Protein AF-0000000070665414 (afdb_homodimer)

pLDDT: mean 78.2, std 19.09, range [35.88, 97.5]

InterPro domains:
  IPR016024 Armadillo-type fold [SSF48371] (18-116)

Secondary structure (DSSP, 8-state):
--HHHHHHHHHHHHHHHHHHHHHHHHHHHHHHHHHHTT-S-HHHHHHHHHHHHHHHHHHH-GGGT--HHHHHHHHHHHHGGGGSSSHHHHHHHHHHHHHHHHHTHHHHHTTTTTS-HHHHHHHHHHHHHHHHHT-/--HHHHHHHHHHHHHHHHHHHHHHHHHHHHHHHHHHTT-S-HHHHHHHHHHHHHHHHHHH-GGGT--HHHHHHHHHHHHGGGGSSSHHHHHHHHHHHHHHHHHTHHHHHTTGGGS-HHHHHHHHHHHHHHHHHT-

Sequence (270 aa):
MSKPETRCNKRLVLQDESEHMKREIVASLLTEILLGLKESNKKTRNRAYEIIVEIGHACVDEDKGGNKENLYNFFNMVAGGLAGESPHMISAAVKGMARLTYEFNDLLSNAFDVLPSTFLLLQRKNREINKVRIFMSKPETRCNKRLVLQDESEHMKREIVASLLTEILLGLKESNKKTRNRAYEIIVEIGHACVDEDKGGNKENLYNFFNMVAGGLAGESPHMISAAVKGMARLTYEFNDLLSNAFDVLPSTFLLLQRKNREINKVRIF

Solvent-accessible surface area (backbone atoms only — not comparable to full-atom values): 14397 Å² total; per-residue (Å²): 135,75,64,66,61,54,53,52,50,50,48,50,49,50,52,47,42,52,49,52,47,52,50,51,47,42,49,53,45,48,49,55,42,33,52,26,56,68,42,86,49,63,69,56,18,51,49,30,52,49,49,58,49,50,47,46,51,52,24,45,30,58,94,73,63,21,34,68,67,46,32,50,51,50,52,49,58,44,50,52,29,56,72,47,94,43,72,68,43,28,55,18,22,50,52,53,49,51,52,47,45,64,73,40,39,78,66,39,67,77,42,60,86,71,59,57,71,65,54,53,49,52,48,50,46,49,53,49,49,55,55,54,65,69,98,137,75,63,66,60,53,52,54,50,50,47,52,48,50,52,49,42,51,50,51,48,51,49,51,48,43,50,53,47,49,50,55,43,33,51,27,57,66,42,86,49,62,69,56,18,51,49,30,52,48,51,56,48,51,46,47,50,52,24,46,30,59,94,73,62,23,34,69,68,46,33,50,51,51,51,48,61,46,51,52,30,56,74,46,93,44,72,68,44,28,55,19,22,50,52,52,48,50,52,47,45,66,74,40,38,78,65,38,67,77,42,58,87,69,59,56,70,65,54,54,50,52,49,48,47,49,53,48,50,54,54,53,66,70,100

Nearest PDB structures (foldseek):
  3woz-assembly4_D  TM=4.598E-01  e=1.775E-01  Mus musculus
  4fdd-assembly1_A  TM=3.981E-01  e=3.145E-01  Homo sapiens
  7vpw-assembly1_A  TM=3.140E-01  e=2.075E-01  Homo sapiens
  5h2w-assembly2_C  TM=3.983E-01  e=4.768E-01  Saccharomyces cerevisiae S288C
  2qmr-assembly4_D  TM=3.665E-01  e=4.768E-01  Homo sapiens

Structure (mmCIF, N/CA/C/O backbone):
data_AF-0000000070665414-model_v1
#
loop_
_entity.id
_entity.type
_entity.pdbx_description
1 polymer 'Armadillo-type fold protein'
#
loop_
_atom_site.group_PDB
_atom_site.id
_atom_site.type_symbol
_atom_site.label_atom_id
_atom_site.label_alt_id
_atom_site.label_comp_id
_atom_site.label_asym_id
_atom_site.label_entity_id
_atom_site.label_seq_id
_atom_site.pdbx_PDB_ins_code
_atom_site.Cartn_x
_atom_site.Cartn_y
_atom_site.Cartn_z
_atom_site.occupancy
_atom_site.B_iso_or_equiv
_atom_site.auth_seq_id
_atom_site.auth_comp_id
_atom_site.auth_asym_id
_atom_site.auth_atom_id
_atom_site.pdbx_PDB_model_num
ATOM 1 N N . MET A 1 1 ? 40.156 16.859 9.141 1 36.69 1 MET A N 1
ATOM 2 C CA . MET A 1 1 ? 39.938 15.906 8.062 1 36.69 1 MET A CA 1
ATOM 3 C C . MET A 1 1 ? 38.625 15.164 8.234 1 36.69 1 MET A C 1
ATOM 5 O O . MET A 1 1 ? 38.281 14.305 7.418 1 36.69 1 MET A O 1
ATOM 9 N N . SER A 1 2 ? 38.062 14.977 9.523 1 48 2 SER A N 1
ATOM 10 C CA . SER A 1 2 ? 37.125 14.023 10.094 1 48 2 SER A CA 1
ATOM 11 C C . SER A 1 2 ? 35.688 14.312 9.648 1 48 2 SER A C 1
ATOM 13 O O . SER A 1 2 ? 34.75 13.594 10.023 1 48 2 SER A O 1
ATOM 15 N N . LYS A 1 3 ? 35.469 15.406 8.969 1 57.09 3 LYS A N 1
ATOM 16 C CA . LYS A 1 3 ? 34.156 16.047 8.781 1 57.09 3 LYS A CA 1
ATOM 17 C C . LYS A 1 3 ? 33.375 15.344 7.68 1 57.09 3 LYS A C 1
ATOM 19 O O . LYS A 1 3 ? 32.125 15.281 7.742 1 57.09 3 LYS A O 1
ATOM 24 N N . PRO A 1 4 ? 34 14.945 6.605 1 57.06 4 PRO A N 1
ATOM 25 C CA . PRO A 1 4 ? 33.25 14.367 5.488 1 57.06 4 PRO A CA 1
ATOM 26 C C . PRO A 1 4 ? 32.625 13.016 5.828 1 57.06 4 PRO A C 1
ATOM 28 O O . PRO A 1 4 ? 31.562 12.672 5.305 1 57.06 4 PRO A O 1
ATOM 31 N N . GLU A 1 5 ? 33.312 12.328 6.754 1 58.72 5 GLU A N 1
ATOM 32 C CA . GLU A 1 5 ? 32.844 10.992 7.105 1 58.72 5 GLU A CA 1
ATOM 33 C C . GLU A 1 5 ? 31.562 11.047 7.895 1 58.72 5 GLU A C 1
ATOM 35 O O . GLU A 1 5 ? 30.656 10.242 7.676 1 58.72 5 GLU A O 1
ATOM 40 N N . THR A 1 6 ? 31.359 12.078 8.672 1 66.25 6 THR A N 1
ATOM 41 C CA . THR A 1 6 ? 30.172 12.195 9.523 1 66.25 6 THR A CA 1
ATOM 42 C C . THR A 1 6 ? 28.938 12.5 8.688 1 66.25 6 THR A C 1
ATOM 44 O O . THR A 1 6 ? 27.859 11.977 8.961 1 66.25 6 THR A O 1
ATOM 47 N N . ARG A 1 7 ? 29.188 13.18 7.629 1 59.44 7 ARG A N 1
ATOM 48 C CA . ARG A 1 7 ? 28.062 13.547 6.77 1 59.44 7 ARG A CA 1
ATOM 49 C C . ARG A 1 7 ? 27.578 12.352 5.965 1 59.44 7 ARG A C 1
ATOM 51 O O . ARG A 1 7 ? 26.375 12.156 5.797 1 59.44 7 ARG A O 1
ATOM 58 N N . CYS A 1 8 ? 28.547 11.57 5.512 1 54.12 8 CYS A N 1
ATOM 59 C CA . CYS A 1 8 ? 28.203 10.375 4.758 1 54.12 8 CYS A CA 1
ATOM 60 C C . CYS A 1 8 ? 27.469 9.367 5.633 1 54.12 8 CYS A C 1
ATOM 62 O O . CYS A 1 8 ? 26.484 8.75 5.191 1 54.12 8 CYS A O 1
ATOM 64 N N . ASN A 1 9 ? 27.844 9.266 6.906 1 61.28 9 ASN A N 1
ATOM 65 C CA . ASN A 1 9 ? 27.188 8.344 7.828 1 61.28 9 ASN A CA 1
ATOM 66 C C . ASN A 1 9 ? 25.781 8.805 8.18 1 61.28 9 ASN A C 1
ATOM 68 O O . ASN A 1 9 ? 24.859 7.996 8.258 1 61.28 9 ASN A O 1
ATOM 72 N N . LYS A 1 10 ? 25.719 10.156 8.312 1 60.25 10 LYS A N 1
ATOM 73 C CA . LYS A 1 10 ? 24.406 10.695 8.633 1 60.25 10 LYS A CA 1
ATOM 74 C C . LYS A 1 10 ? 23.438 10.508 7.457 1 60.25 10 LYS A C 1
ATOM 76 O O . LYS A 1 10 ? 22.281 10.148 7.656 1 60.25 10 LYS A O 1
ATOM 81 N N . ARG A 1 11 ? 24 10.555 6.324 1 61.38 11 ARG A N 1
ATOM 82 C CA . ARG A 1 11 ? 23.172 10.352 5.137 1 61.38 11 ARG A CA 1
ATOM 83 C C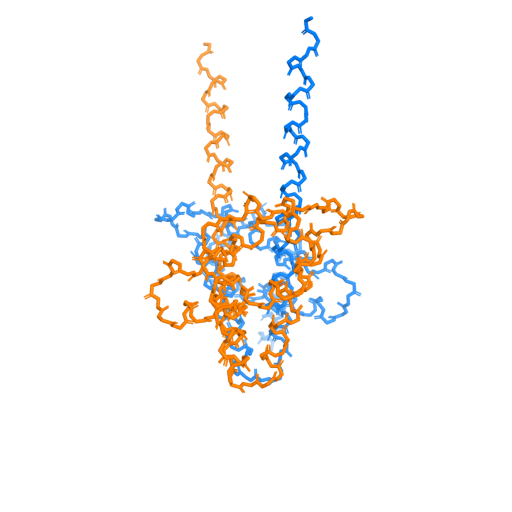 . ARG A 1 11 ? 22.75 8.891 5.008 1 61.38 11 ARG A C 1
ATOM 85 O O . ARG A 1 11 ? 21.609 8.602 4.668 1 61.38 11 ARG A O 1
ATOM 92 N N . LEU A 1 12 ? 23.656 8.055 5.312 1 61.94 12 LEU A N 1
ATOM 93 C CA . LEU A 1 12 ? 23.359 6.629 5.258 1 61.94 12 LEU A CA 1
ATOM 94 C C . LEU A 1 12 ? 22.312 6.25 6.289 1 61.94 12 LEU A C 1
ATOM 96 O O . LEU A 1 12 ? 21.406 5.469 5.992 1 61.94 12 LEU A O 1
ATOM 100 N N . VAL A 1 13 ? 22.438 6.91 7.418 1 61.09 13 VAL A N 1
ATOM 101 C CA . VAL A 1 13 ? 21.5 6.633 8.492 1 61.09 13 VAL A CA 1
ATOM 102 C C . VAL A 1 13 ? 20.125 7.207 8.133 1 61.09 13 VAL A C 1
ATOM 104 O O . VAL A 1 13 ? 19.094 6.543 8.32 1 61.09 13 VAL A O 1
ATOM 107 N N . LEU A 1 14 ? 20.234 8.375 7.551 1 64.75 14 LEU A N 1
ATOM 108 C CA . LEU A 1 14 ? 19 9.023 7.133 1 64.75 14 LEU A CA 1
ATOM 109 C C . LEU A 1 14 ? 18.312 8.234 6.02 1 64.75 14 LEU A C 1
ATOM 111 O O . LEU A 1 14 ? 17.094 8.086 6.012 1 64.75 14 LEU A O 1
ATOM 115 N N . GLN A 1 15 ? 19.109 7.723 5.133 1 69.5 15 GLN A N 1
ATOM 116 C CA . GLN A 1 15 ? 18.594 6.906 4.043 1 69.5 15 GLN A CA 1
ATOM 117 C C . GLN A 1 15 ? 18 5.598 4.566 1 69.5 15 GLN A C 1
ATOM 119 O O . GLN A 1 15 ? 16.953 5.152 4.094 1 69.5 15 GLN A O 1
ATOM 124 N N . ASP A 1 16 ? 18.625 5.168 5.582 1 72.19 16 ASP A N 1
ATOM 125 C CA . ASP A 1 16 ? 18.156 3.926 6.184 1 72.19 16 ASP A CA 1
ATOM 126 C C . ASP A 1 16 ? 16.828 4.129 6.887 1 72.19 16 ASP A C 1
ATOM 128 O O . ASP A 1 16 ? 15.914 3.301 6.758 1 72.19 16 ASP A O 1
ATOM 132 N N . GLU A 1 17 ? 16.719 5.266 7.547 1 74.88 17 GLU A N 1
ATOM 133 C CA . GLU A 1 17 ? 15.484 5.578 8.266 1 74.88 17 GLU A CA 1
ATOM 134 C C . GLU A 1 17 ? 14.328 5.816 7.293 1 74.88 17 GLU A C 1
ATOM 136 O O . GLU A 1 17 ? 13.195 5.391 7.547 1 74.88 17 GLU A O 1
ATOM 141 N N . SER A 1 18 ? 14.711 6.441 6.211 1 77.56 18 SER A N 1
ATOM 142 C CA . SER A 1 18 ? 13.695 6.707 5.199 1 77.56 18 SER A CA 1
ATOM 143 C C . SER A 1 18 ? 13.195 5.414 4.562 1 77.56 18 SER A C 1
ATOM 145 O O . SER A 1 18 ? 11.992 5.254 4.324 1 77.56 18 SER A O 1
ATOM 147 N N . GLU A 1 19 ? 14.102 4.547 4.477 1 81 19 GLU A N 1
ATOM 148 C CA . GLU A 1 19 ? 13.734 3.258 3.898 1 81 19 GLU A CA 1
ATOM 149 C C . GLU A 1 19 ? 12.867 2.449 4.859 1 81 19 GLU A C 1
ATOM 151 O O . GLU A 1 19 ? 11.922 1.775 4.438 1 81 19 GLU A O 1
ATOM 156 N N . HIS A 1 20 ? 13.203 2.584 6.098 1 84.62 20 HIS A N 1
ATOM 157 C CA . HIS A 1 20 ? 12.414 1.893 7.113 1 84.62 20 HIS A CA 1
ATOM 158 C C . HIS A 1 20 ? 10.977 2.398 7.129 1 84.62 20 HIS A C 1
ATOM 160 O O . HIS A 1 20 ? 10.031 1.604 7.184 1 84.62 20 HIS A O 1
ATOM 166 N N . MET A 1 21 ? 10.82 3.623 6.996 1 85.81 21 MET A N 1
ATOM 167 C CA . MET A 1 21 ? 9.484 4.215 7.047 1 85.81 21 MET A CA 1
ATOM 168 C C . MET A 1 21 ? 8.68 3.828 5.812 1 85.81 21 MET A C 1
ATOM 170 O O . MET A 1 21 ? 7.484 3.535 5.914 1 85.81 21 MET A O 1
ATOM 174 N N . LYS A 1 22 ? 9.367 3.818 4.734 1 86.38 22 LYS A N 1
ATOM 175 C CA . LYS A 1 22 ? 8.695 3.381 3.514 1 86.38 22 LYS A CA 1
ATOM 176 C C . LYS A 1 22 ? 8.18 1.952 3.652 1 86.38 22 LYS A C 1
ATOM 178 O O . LYS A 1 22 ? 7.078 1.639 3.203 1 86.38 22 LYS A O 1
ATOM 183 N N . ARG A 1 23 ? 8.938 1.172 4.305 1 87.94 23 ARG A N 1
ATOM 184 C CA . ARG A 1 23 ? 8.523 -0.209 4.535 1 87.94 23 ARG A CA 1
ATOM 185 C C . ARG A 1 23 ? 7.301 -0.271 5.445 1 87.94 23 ARG A C 1
ATOM 187 O O . ARG A 1 23 ? 6.41 -1.099 5.242 1 87.94 23 ARG A O 1
ATOM 194 N N . GLU A 1 24 ? 7.289 0.599 6.395 1 89.88 24 GLU A N 1
ATOM 195 C CA . GLU A 1 24 ? 6.156 0.642 7.316 1 89.88 24 GLU A CA 1
ATOM 196 C C . GLU A 1 24 ? 4.883 1.081 6.602 1 89.88 24 GLU A C 1
ATOM 198 O O . GLU A 1 24 ? 3.801 0.55 6.867 1 89.88 24 GLU A O 1
ATOM 203 N N . ILE A 1 25 ? 5.062 2.023 5.75 1 93.62 25 ILE A N 1
ATOM 204 C CA . ILE A 1 25 ? 3.92 2.508 4.984 1 93.62 25 ILE A CA 1
ATOM 205 C C . ILE A 1 25 ? 3.363 1.382 4.117 1 93.62 25 ILE A C 1
ATOM 207 O O . ILE A 1 25 ? 2.156 1.123 4.125 1 93.62 25 ILE A O 1
ATOM 211 N N . VAL A 1 26 ? 4.223 0.685 3.453 1 93.81 26 VAL A N 1
ATOM 212 C CA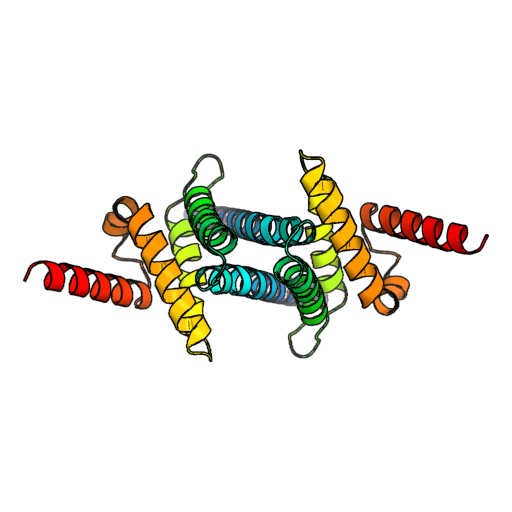 . VAL A 1 26 ? 3.811 -0.412 2.584 1 93.81 26 VAL A CA 1
ATOM 213 C C . VAL A 1 26 ? 3.125 -1.497 3.408 1 93.81 26 VAL A C 1
ATOM 215 O O . VAL A 1 26 ? 2.096 -2.039 2.998 1 93.81 26 VAL A O 1
ATOM 218 N N . ALA A 1 27 ? 3.742 -1.766 4.496 1 92.38 27 ALA A N 1
ATOM 219 C CA . ALA A 1 27 ? 3.18 -2.801 5.359 1 92.38 27 ALA A CA 1
ATOM 220 C C . ALA A 1 27 ? 1.757 -2.445 5.785 1 92.38 27 ALA A C 1
ATOM 222 O O . ALA A 1 27 ? 0.865 -3.297 5.766 1 92.38 27 ALA A O 1
ATOM 223 N N . SER A 1 28 ? 1.532 -1.227 6.176 1 92.69 28 SER A N 1
ATOM 224 C CA . SER A 1 28 ? 0.214 -0.777 6.609 1 92.69 28 SER A CA 1
ATOM 225 C C . SER A 1 28 ? -0.796 -0.843 5.473 1 92.69 28 SER A C 1
ATOM 227 O O . SER A 1 28 ? -1.913 -1.334 5.652 1 92.69 28 SER A O 1
ATOM 229 N N . LEU A 1 29 ? -0.392 -0.346 4.293 1 96.19 29 LEU A N 1
ATOM 230 C CA . LEU A 1 29 ? -1.275 -0.357 3.131 1 96.19 29 LEU A CA 1
ATOM 231 C C . LEU A 1 29 ? -1.611 -1.786 2.717 1 96.19 29 LEU A C 1
ATOM 233 O O . LEU A 1 29 ? -2.771 -2.102 2.443 1 96.19 29 LEU A O 1
ATOM 237 N N . LEU A 1 30 ? -0.62 -2.652 2.73 1 96.56 30 LEU A N 1
ATOM 238 C CA . LEU A 1 30 ? -0.817 -4.039 2.326 1 96.56 30 LEU A CA 1
ATOM 239 C C . LEU A 1 30 ? -1.696 -4.781 3.33 1 96.56 30 LEU A C 1
ATOM 241 O O . LEU A 1 30 ? -2.545 -5.586 2.941 1 96.56 30 LEU A O 1
ATOM 245 N N . THR A 1 31 ? -1.517 -4.504 4.57 1 94.31 31 THR A N 1
ATOM 246 C CA . THR A 1 31 ? -2.326 -5.125 5.613 1 94.31 31 THR A CA 1
ATOM 247 C C . THR A 1 31 ? -3.807 -4.82 5.402 1 94.31 31 THR A C 1
ATOM 249 O O . THR A 1 31 ? -4.648 -5.715 5.504 1 94.31 31 THR A O 1
ATOM 252 N N . GLU A 1 32 ? -4.098 -3.602 5.062 1 94.62 32 GLU A N 1
ATOM 253 C CA . GLU A 1 32 ? -5.484 -3.211 4.82 1 94.62 32 GLU A CA 1
ATOM 254 C C . GLU A 1 32 ? -6.066 -3.953 3.619 1 94.62 32 GLU A C 1
ATOM 256 O O . GLU A 1 32 ? -7.207 -4.414 3.662 1 94.62 32 GLU A O 1
ATOM 261 N N . ILE A 1 33 ? -5.273 -4.055 2.553 1 96.25 33 ILE A N 1
ATOM 262 C CA . ILE A 1 33 ? -5.75 -4.738 1.355 1 96.25 33 ILE A CA 1
ATOM 263 C C . ILE A 1 33 ? -5.965 -6.219 1.658 1 96.25 33 ILE A C 1
ATOM 265 O O . ILE A 1 33 ? -6.977 -6.801 1.257 1 96.25 33 ILE A O 1
ATOM 269 N N . LEU A 1 34 ? -5.023 -6.812 2.408 1 96 34 LEU A N 1
ATOM 270 C CA . LEU A 1 34 ? -5.152 -8.219 2.754 1 96 34 LEU A CA 1
ATOM 271 C C . LEU A 1 34 ? -6.391 -8.461 3.613 1 96 34 LEU A C 1
ATOM 273 O O . LEU A 1 34 ? -7.121 -9.43 3.402 1 96 34 LEU A O 1
ATOM 277 N N . LEU A 1 35 ? -6.625 -7.562 4.508 1 93.75 35 LEU A N 1
ATOM 278 C CA . LEU A 1 35 ? -7.805 -7.711 5.352 1 93.75 35 LEU A CA 1
ATOM 279 C C . LEU A 1 35 ? -9.086 -7.59 4.527 1 93.75 35 LEU A C 1
ATOM 281 O O . LEU A 1 35 ? -10.109 -8.188 4.871 1 93.75 35 LEU A O 1
ATOM 285 N N . GLY A 1 36 ? -8.953 -6.871 3.447 1 94.56 36 GLY A N 1
ATOM 286 C CA . GLY A 1 36 ? -10.07 -6.773 2.523 1 94.56 36 GLY A CA 1
ATOM 287 C C . GLY A 1 36 ? -10.453 -8.109 1.904 1 94.56 36 GLY A C 1
ATOM 288 O O . GLY A 1 36 ? -11.586 -8.289 1.465 1 94.56 36 GLY A O 1
ATOM 289 N N . LEU A 1 37 ? -9.555 -9.016 1.87 1 96.19 37 LEU A N 1
ATOM 290 C CA . LEU A 1 37 ? -9.812 -10.328 1.299 1 96.19 37 LEU A CA 1
ATOM 291 C C . LEU A 1 37 ? -10.773 -11.125 2.176 1 96.19 37 LEU A C 1
ATOM 293 O O . LEU A 1 37 ? -11.359 -12.109 1.726 1 96.19 37 LEU A O 1
ATOM 297 N N . LYS A 1 38 ? -10.953 -10.648 3.391 1 94.06 38 LYS A N 1
ATOM 298 C CA . LYS A 1 38 ? -11.82 -11.336 4.34 1 94.06 38 LYS A CA 1
ATOM 299 C C . LYS A 1 38 ? -13.125 -10.57 4.551 1 94.06 38 LYS A C 1
ATOM 301 O O . LYS A 1 38 ? -13.93 -10.922 5.418 1 94.06 38 LYS A O 1
ATOM 306 N N . GLU A 1 39 ? -13.25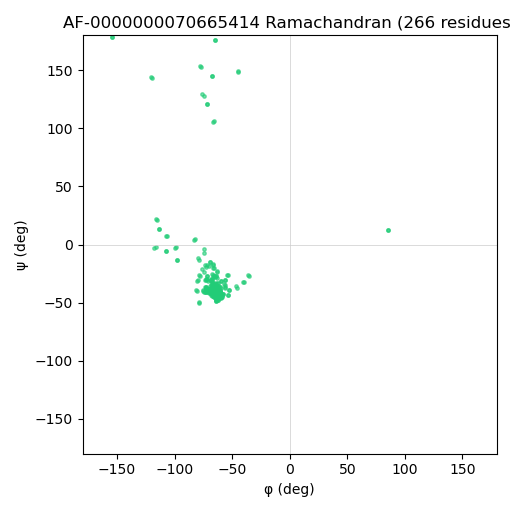8 -9.562 3.75 1 91.5 39 GLU A N 1
ATOM 307 C CA . GLU A 1 39 ? -14.453 -8.734 3.906 1 91.5 39 GLU A CA 1
ATOM 308 C C . GLU A 1 39 ? -15.711 -9.5 3.525 1 91.5 39 GLU A C 1
ATOM 310 O O . GLU A 1 39 ? -15.695 -10.32 2.602 1 91.5 39 GLU A O 1
ATOM 315 N N . SER A 1 40 ? -16.812 -9.203 4.27 1 90.88 40 SER A N 1
ATOM 316 C CA . SER A 1 40 ? -18.094 -9.828 3.975 1 90.88 40 SER A CA 1
ATOM 317 C C . SER A 1 40 ? -18.703 -9.273 2.689 1 90.88 40 SER A C 1
ATOM 319 O O . SER A 1 40 ? -19.422 -9.984 1.979 1 90.88 40 SER A O 1
ATOM 321 N N . ASN A 1 41 ? -18.375 -8.008 2.398 1 88.5 41 ASN A N 1
ATOM 322 C CA . ASN A 1 41 ? -18.859 -7.379 1.174 1 88.5 41 ASN A CA 1
ATOM 323 C C . ASN A 1 41 ? -18.156 -7.941 -0.059 1 88.5 41 ASN A C 1
ATOM 325 O O . ASN A 1 41 ? -16.938 -7.836 -0.187 1 88.5 41 ASN A O 1
ATOM 329 N N . LYS A 1 42 ? -18.953 -8.5 -0.975 1 93.06 42 LYS A N 1
ATOM 330 C CA . LYS A 1 42 ? -18.422 -9.18 -2.154 1 93.06 42 LYS A CA 1
ATOM 331 C C . LYS A 1 42 ? -17.641 -8.211 -3.043 1 93.06 42 LYS A C 1
ATOM 333 O O . LYS A 1 42 ? -16.578 -8.555 -3.566 1 93.06 42 LYS A O 1
ATOM 338 N N . LYS A 1 43 ? -18.172 -7.039 -3.184 1 90.38 43 LYS A N 1
ATOM 339 C CA . LYS A 1 43 ? -17.531 -6.051 -4.035 1 90.38 43 LYS A CA 1
ATOM 340 C C . LYS A 1 43 ? -16.141 -5.688 -3.5 1 90.38 43 LYS A C 1
ATOM 342 O O . LYS A 1 43 ? -15.164 -5.672 -4.25 1 90.38 43 LYS A O 1
ATOM 347 N N . THR A 1 44 ? -16.125 -5.461 -2.191 1 89.69 44 THR A N 1
ATOM 348 C CA . THR A 1 44 ? -14.875 -5.109 -1.537 1 89.69 44 THR A CA 1
ATOM 349 C C . THR A 1 44 ? -13.883 -6.27 -1.591 1 89.69 44 THR A C 1
ATOM 351 O O . THR A 1 44 ? -12.703 -6.074 -1.873 1 89.69 44 THR A O 1
ATOM 354 N N . ARG A 1 45 ? -14.375 -7.438 -1.368 1 94.69 45 ARG A N 1
ATOM 355 C CA . ARG A 1 45 ? -13.539 -8.633 -1.382 1 94.69 45 ARG A CA 1
ATOM 356 C C . ARG A 1 45 ? -12.977 -8.891 -2.777 1 94.69 45 ARG A C 1
ATOM 358 O O . ARG A 1 45 ? -11.781 -9.172 -2.932 1 94.69 45 ARG A O 1
ATOM 365 N N . ASN A 1 46 ? -13.75 -8.781 -3.807 1 95.81 46 ASN A N 1
ATOM 366 C CA . ASN A 1 46 ? -13.312 -8.992 -5.184 1 95.81 46 ASN A CA 1
ATOM 367 C C . ASN A 1 46 ? -12.289 -7.949 -5.621 1 95.81 46 ASN A C 1
ATOM 369 O O . ASN A 1 46 ? -11.328 -8.273 -6.312 1 95.81 46 ASN A O 1
ATOM 373 N N . ARG A 1 47 ? -12.57 -6.738 -5.148 1 93.56 47 ARG A N 1
ATOM 374 C CA . ARG A 1 47 ? -11.625 -5.676 -5.488 1 93.56 47 ARG A CA 1
ATOM 375 C C . ARG A 1 47 ? -10.266 -5.926 -4.852 1 93.56 47 ARG A C 1
ATOM 377 O O . ARG A 1 47 ? -9.227 -5.691 -5.477 1 93.56 47 ARG A O 1
ATOM 384 N N . ALA A 1 48 ? -10.258 -6.414 -3.627 1 96.31 48 ALA A N 1
ATOM 385 C CA . ALA A 1 48 ? -9 -6.738 -2.957 1 96.31 48 ALA A CA 1
ATOM 386 C C . ALA A 1 48 ? -8.227 -7.809 -3.725 1 96.31 48 ALA A C 1
ATOM 388 O O . ALA A 1 48 ? -7.02 -7.68 -3.938 1 96.31 48 ALA A O 1
ATOM 389 N N . TYR A 1 49 ? -8.914 -8.812 -4.25 1 96.94 49 TYR A N 1
ATOM 390 C CA . TYR A 1 49 ? -8.266 -9.844 -5.051 1 96.94 49 TYR A CA 1
ATOM 391 C C . TYR A 1 49 ? -7.707 -9.266 -6.344 1 96.94 49 TYR A C 1
ATOM 393 O O . TYR A 1 49 ? -6.578 -9.586 -6.734 1 96.94 49 TYR A O 1
ATOM 401 N N . GLU A 1 50 ? -8.453 -8.438 -6.898 1 97.25 50 GLU A N 1
ATOM 402 C CA . GLU A 1 50 ? -8.023 -7.832 -8.148 1 97.25 50 GLU A CA 1
ATOM 403 C C . GLU A 1 50 ? -6.758 -7 -7.957 1 97.25 50 GLU A C 1
ATOM 405 O O . GLU A 1 50 ? -5.844 -7.047 -8.789 1 97.25 50 GLU A O 1
ATOM 410 N N . ILE A 1 51 ? -6.691 -6.289 -6.914 1 96.62 51 ILE A N 1
ATOM 411 C CA . ILE A 1 51 ? -5.562 -5.398 -6.656 1 96.62 51 ILE A CA 1
ATOM 412 C C . ILE A 1 51 ? -4.285 -6.215 -6.488 1 96.62 51 ILE A C 1
ATOM 414 O O . ILE A 1 51 ? -3.254 -5.895 -7.082 1 96.62 51 ILE A O 1
ATOM 418 N N . ILE A 1 52 ? -4.316 -7.262 -5.684 1 97.25 52 ILE A N 1
ATOM 419 C CA . ILE A 1 52 ? -3.119 -8.047 -5.418 1 97.25 52 ILE A CA 1
ATOM 420 C C . ILE A 1 52 ? -2.623 -8.695 -6.711 1 97.25 52 ILE A C 1
ATOM 422 O O . ILE A 1 52 ? -1.418 -8.727 -6.973 1 97.25 52 ILE A O 1
ATOM 426 N N . VAL A 1 53 ? -3.566 -9.102 -7.531 1 97.5 53 VAL A N 1
ATOM 427 C CA . VAL A 1 53 ? -3.199 -9.703 -8.805 1 97.5 53 VAL A CA 1
ATOM 428 C C . VAL A 1 53 ? -2.605 -8.648 -9.734 1 97.5 53 VAL A C 1
ATOM 430 O O . VAL A 1 53 ? -1.604 -8.898 -10.406 1 97.5 53 VAL A O 1
ATOM 433 N N . GLU A 1 54 ? -3.215 -7.492 -9.727 1 96.75 54 GLU A N 1
ATOM 434 C CA . GLU A 1 54 ? -2.711 -6.391 -10.547 1 96.75 54 GLU A CA 1
ATOM 435 C C . GLU A 1 54 ? -1.288 -6.012 -10.148 1 96.75 54 GLU A C 1
ATOM 437 O O . GLU A 1 54 ? -0.438 -5.777 -11.008 1 96.75 54 GLU A O 1
ATOM 442 N N . ILE A 1 55 ? -1.05 -5.992 -8.93 1 96.69 55 ILE A N 1
ATOM 443 C CA . ILE A 1 55 ? 0.286 -5.672 -8.438 1 96.69 55 ILE A CA 1
ATOM 444 C C . ILE A 1 55 ? 1.266 -6.766 -8.859 1 96.69 55 ILE A C 1
ATOM 446 O O . ILE A 1 55 ? 2.381 -6.477 -9.297 1 96.69 55 ILE A O 1
ATOM 450 N N . GLY A 1 56 ? 0.869 -8.008 -8.703 1 96.12 56 GLY A N 1
ATOM 451 C CA . GLY A 1 56 ? 1.705 -9.102 -9.172 1 96.12 56 GLY A CA 1
ATOM 452 C C . GLY A 1 56 ? 2.096 -8.969 -10.633 1 96.12 56 GLY A C 1
ATOM 453 O O . GLY A 1 56 ? 3.252 -9.195 -10.992 1 96.12 56 GLY A O 1
ATOM 454 N N . HIS A 1 57 ? 1.103 -8.594 -11.406 1 96.12 57 HIS A N 1
ATOM 455 C CA . HIS A 1 57 ? 1.374 -8.43 -12.828 1 96.12 57 HIS A CA 1
ATOM 456 C C . HIS A 1 57 ? 2.318 -7.262 -13.078 1 96.12 57 HIS A C 1
ATOM 458 O O . HIS A 1 57 ? 3.172 -7.324 -13.969 1 96.12 57 HIS A O 1
ATOM 464 N N . ALA A 1 58 ? 2.143 -6.227 -12.328 1 93.69 58 ALA A N 1
ATOM 465 C CA . ALA A 1 58 ? 3.043 -5.086 -12.453 1 93.69 58 ALA A CA 1
ATOM 466 C C . ALA A 1 58 ? 4.477 -5.477 -12.109 1 93.69 58 ALA A C 1
ATOM 468 O O . ALA A 1 58 ? 5.426 -4.988 -12.734 1 93.69 58 ALA A O 1
ATOM 469 N N . CYS A 1 59 ? 4.633 -6.34 -11.172 1 93.62 59 CYS A N 1
ATOM 470 C CA . CYS A 1 59 ? 5.949 -6.766 -10.703 1 93.62 59 CYS A CA 1
ATOM 471 C C . CYS A 1 59 ? 6.676 -7.555 -11.789 1 93.62 59 CYS A C 1
ATOM 473 O O . CYS A 1 59 ? 7.91 -7.566 -11.828 1 93.62 59 CYS A O 1
ATOM 475 N N . VAL A 1 60 ? 5.98 -8.164 -12.672 1 93.06 60 VAL A N 1
ATOM 476 C CA . VAL A 1 60 ? 6.641 -9.016 -13.664 1 93.06 60 VAL A CA 1
ATOM 477 C C . VAL A 1 60 ? 6.609 -8.336 -15.031 1 93.06 60 VAL A C 1
ATOM 479 O O . VAL A 1 60 ? 7.176 -8.852 -16 1 93.06 60 VAL A O 1
ATOM 482 N N . ASP A 1 61 ? 5.922 -7.203 -15.117 1 93.06 61 ASP A N 1
ATOM 483 C CA . ASP A 1 61 ? 5.828 -6.473 -16.375 1 93.06 61 ASP A CA 1
ATOM 484 C C . ASP A 1 61 ? 7.191 -5.926 -16.797 1 93.06 61 ASP A C 1
ATOM 486 O O . ASP A 1 61 ? 7.645 -4.906 -16.281 1 93.06 61 ASP A O 1
ATOM 490 N N . GLU A 1 62 ? 7.859 -6.453 -17.766 1 90.19 62 GLU A N 1
ATOM 491 C CA . GLU A 1 62 ? 9.203 -6.09 -18.203 1 90.19 62 GLU A CA 1
ATOM 492 C C . GLU A 1 62 ? 9.234 -4.668 -18.75 1 90.19 62 GLU A C 1
ATOM 494 O O . GLU A 1 62 ? 10.266 -3.992 -18.688 1 90.19 62 GLU A O 1
ATOM 499 N N . ASP A 1 63 ? 8.086 -4.203 -19.281 1 89.06 63 ASP A N 1
ATOM 500 C CA . ASP A 1 63 ? 8 -2.844 -19.812 1 89.06 63 ASP A CA 1
ATOM 501 C C . ASP A 1 63 ? 8.141 -1.817 -18.688 1 89.06 63 ASP A C 1
ATOM 503 O O . ASP A 1 63 ? 8.516 -0.668 -18.938 1 89.06 63 ASP A O 1
ATOM 507 N N . LYS A 1 64 ? 7.941 -2.332 -17.5 1 82.62 64 LYS A N 1
ATOM 508 C CA . LYS A 1 64 ? 8.008 -1.432 -16.359 1 82.62 64 LYS A CA 1
ATOM 509 C C . LYS A 1 64 ? 9.195 -1.767 -15.461 1 82.62 64 LYS A C 1
ATOM 511 O O . LYS A 1 64 ? 9.234 -1.37 -14.297 1 82.62 64 LYS A O 1
ATOM 516 N N . GLY A 1 65 ? 10.031 -2.596 -16.062 1 84.81 65 GLY A N 1
ATOM 517 C CA . GLY A 1 65 ? 11.211 -2.992 -15.312 1 84.81 65 GLY A CA 1
ATOM 518 C C . GLY A 1 65 ? 10.961 -4.172 -14.391 1 84.81 65 GLY A C 1
ATOM 519 O O . GLY A 1 65 ? 11.734 -4.418 -13.461 1 84.81 65 GLY A O 1
ATOM 520 N N . GLY A 1 66 ? 9.859 -4.77 -14.602 1 88.56 66 GLY A N 1
ATOM 521 C CA . GLY A 1 66 ? 9.516 -5.914 -13.781 1 88.56 66 GLY A CA 1
ATOM 522 C C . GLY A 1 66 ? 10.258 -7.18 -14.164 1 88.56 66 GLY A C 1
ATOM 523 O O . GLY A 1 66 ? 10.812 -7.266 -15.266 1 88.56 66 GLY A O 1
ATOM 524 N N . ASN A 1 67 ? 10.453 -8.07 -13.242 1 89.06 67 ASN A N 1
ATOM 525 C CA . ASN A 1 67 ? 11.047 -9.391 -13.414 1 89.06 67 ASN A CA 1
ATOM 526 C C . ASN A 1 67 ? 10.57 -10.359 -12.336 1 89.06 67 ASN A C 1
ATOM 528 O O . ASN A 1 67 ? 9.82 -9.984 -11.438 1 89.06 67 ASN A O 1
ATOM 532 N N . LYS A 1 68 ? 11.023 -11.5 -12.445 1 86.81 68 LYS A N 1
ATOM 533 C CA . LYS A 1 68 ? 10.578 -12.539 -11.516 1 86.81 68 LYS A CA 1
ATOM 534 C C . LYS A 1 68 ? 11.016 -12.227 -10.086 1 86.81 68 LYS A C 1
ATOM 536 O O . LYS A 1 68 ? 10.305 -12.547 -9.133 1 86.81 68 LYS A O 1
ATOM 541 N N . GLU A 1 69 ? 12.164 -11.609 -9.969 1 85.62 69 GLU A N 1
ATOM 542 C CA . GLU A 1 69 ? 12.648 -11.258 -8.641 1 85.62 69 GLU A CA 1
ATOM 543 C C . GLU A 1 69 ? 11.695 -10.289 -7.941 1 85.62 69 GLU A C 1
ATOM 545 O O . GLU A 1 69 ? 11.469 -10.398 -6.734 1 85.62 69 GLU A O 1
ATOM 550 N N . ASN A 1 70 ? 11.148 -9.391 -8.734 1 89.69 70 ASN A N 1
ATOM 551 C CA . ASN A 1 70 ? 10.18 -8.453 -8.18 1 89.69 70 ASN A CA 1
ATOM 552 C C . ASN A 1 70 ? 8.914 -9.172 -7.707 1 89.69 70 ASN A C 1
ATOM 554 O O . ASN A 1 70 ? 8.359 -8.828 -6.66 1 89.69 70 ASN A O 1
ATOM 558 N N . LEU A 1 71 ? 8.492 -10.078 -8.469 1 91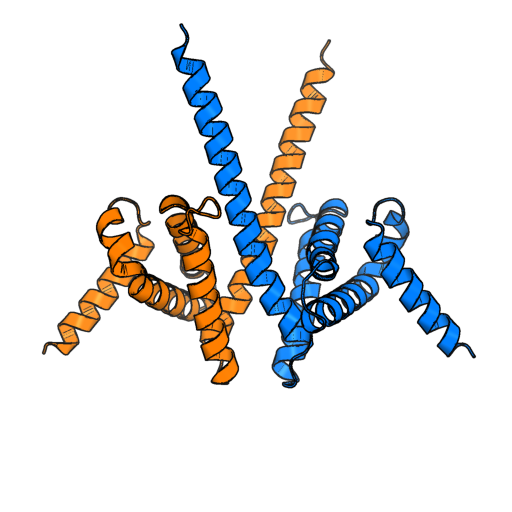.75 71 LEU A N 1
ATOM 559 C CA . LEU A 1 71 ? 7.32 -10.859 -8.094 1 91.75 71 LEU A CA 1
ATOM 560 C C . LEU A 1 71 ? 7.578 -11.633 -6.801 1 91.75 71 LEU A C 1
ATOM 562 O O . LEU A 1 71 ? 6.727 -11.656 -5.91 1 91.75 71 LEU A O 1
ATOM 566 N N . TYR A 1 72 ? 8.758 -12.164 -6.695 1 86.81 72 TYR A N 1
ATOM 567 C CA . TYR A 1 72 ? 9.125 -12.898 -5.492 1 86.81 72 TYR A CA 1
ATOM 568 C C . TYR A 1 72 ? 9.133 -11.977 -4.273 1 86.81 72 TYR A C 1
ATOM 570 O O . TYR A 1 72 ? 8.688 -12.367 -3.193 1 86.81 72 TYR A O 1
ATOM 578 N N . ASN A 1 73 ? 9.609 -10.828 -4.504 1 88.62 73 ASN A N 1
ATOM 579 C CA . ASN A 1 73 ? 9.617 -9.852 -3.418 1 88.62 73 ASN A CA 1
ATOM 580 C C . ASN A 1 73 ? 8.203 -9.516 -2.961 1 88.62 73 ASN A C 1
ATOM 582 O O . ASN A 1 73 ? 7.945 -9.375 -1.763 1 88.62 73 ASN A O 1
ATOM 586 N N . PHE A 1 74 ? 7.332 -9.406 -3.912 1 92.75 74 PHE A N 1
ATOM 587 C CA . PHE A 1 74 ? 5.953 -9.109 -3.551 1 92.75 74 PHE A CA 1
ATOM 588 C C . PHE A 1 74 ? 5.328 -10.273 -2.793 1 92.75 74 PHE A C 1
ATOM 590 O O . PHE A 1 74 ? 4.625 -10.07 -1.801 1 92.75 74 PHE A O 1
ATOM 597 N N . PHE A 1 75 ? 5.648 -11.492 -3.225 1 90.19 75 PHE A N 1
ATOM 598 C CA . PHE A 1 75 ? 5.195 -12.672 -2.506 1 90.19 75 PHE A CA 1
ATOM 599 C C . PHE A 1 75 ? 5.68 -12.648 -1.062 1 90.19 75 PHE A C 1
ATOM 601 O O . PHE A 1 75 ? 4.922 -12.961 -0.141 1 90.19 75 PHE A O 1
ATOM 608 N N . ASN A 1 76 ? 6.863 -12.273 -0.917 1 89.31 76 ASN A N 1
ATOM 609 C CA . ASN A 1 76 ? 7.43 -12.211 0.426 1 89.31 76 ASN A CA 1
ATOM 610 C C . ASN A 1 76 ? 6.734 -11.164 1.284 1 89.31 76 ASN A C 1
ATOM 612 O O . ASN A 1 76 ? 6.555 -11.359 2.488 1 89.31 76 ASN A O 1
ATOM 616 N N . MET A 1 77 ? 6.402 -10.062 0.666 1 91.06 77 MET A N 1
ATOM 617 C CA . MET A 1 77 ? 5.684 -9.031 1.399 1 91.06 77 MET A CA 1
ATOM 618 C C . MET A 1 77 ? 4.336 -9.547 1.893 1 91.06 77 MET A C 1
ATOM 620 O O . MET A 1 77 ? 3.963 -9.312 3.045 1 91.06 77 MET A O 1
ATOM 624 N N . VAL A 1 78 ? 3.654 -10.266 1.072 1 93.62 78 VAL A N 1
ATOM 625 C CA . VAL A 1 78 ? 2.361 -10.836 1.431 1 93.62 78 VAL A CA 1
ATOM 626 C C . VAL A 1 78 ? 2.553 -11.922 2.486 1 93.62 78 VAL A C 1
ATOM 628 O O . VAL A 1 78 ? 1.808 -11.977 3.469 1 93.62 78 VAL A O 1
ATOM 631 N N . ALA A 1 79 ? 3.562 -12.711 2.303 1 90.44 79 ALA A N 1
ATOM 632 C CA . ALA A 1 79 ? 3.857 -13.789 3.24 1 90.44 79 ALA A CA 1
ATOM 633 C C . ALA A 1 79 ? 4.227 -13.242 4.613 1 90.44 79 ALA A C 1
ATOM 635 O O . ALA A 1 79 ? 4.098 -13.938 5.625 1 90.44 79 ALA A O 1
ATOM 636 N N . GLY A 1 80 ? 4.746 -12.047 4.613 1 88.94 80 GLY A N 1
ATOM 637 C CA . GLY A 1 80 ? 5.039 -11.406 5.887 1 88.94 80 GLY A CA 1
ATOM 638 C C . GLY A 1 80 ? 3.842 -11.352 6.816 1 88.94 80 GLY A C 1
ATOM 639 O O . GLY A 1 80 ? 4 -11.312 8.039 1 88.94 80 GLY A O 1
ATOM 640 N N . GLY A 1 81 ? 2.684 -11.367 6.234 1 88 81 GLY A N 1
ATOM 641 C CA . GLY A 1 81 ? 1.452 -11.383 7.008 1 88 81 GLY A CA 1
ATOM 642 C C . GLY A 1 81 ? 1.263 -12.664 7.801 1 88 81 GLY A C 1
ATOM 643 O O . GLY A 1 81 ? 0.492 -12.695 8.758 1 88 81 GLY A O 1
ATOM 644 N N . LEU A 1 82 ? 1.898 -13.656 7.438 1 85.19 82 LEU A N 1
ATOM 645 C CA . LEU A 1 82 ? 1.799 -14.938 8.125 1 85.19 82 LEU A CA 1
ATOM 646 C C . LEU A 1 82 ? 2.488 -14.883 9.484 1 85.19 82 LEU A C 1
ATOM 648 O O . LEU A 1 82 ? 2.209 -15.703 10.367 1 85.19 82 LEU A O 1
ATOM 652 N N . ALA A 1 83 ? 3.43 -14.031 9.562 1 81.94 83 ALA A N 1
ATOM 653 C CA . ALA A 1 83 ? 4.125 -13.828 10.836 1 81.94 83 ALA A CA 1
ATOM 654 C C . ALA A 1 83 ? 3.348 -12.875 11.742 1 81.94 83 ALA A C 1
ATOM 656 O O . ALA A 1 83 ? 3.832 -12.492 12.805 1 81.94 83 ALA A O 1
ATOM 657 N N . GLY A 1 84 ? 2.219 -12.461 11.344 1 75.81 84 GLY A N 1
ATOM 658 C CA . GLY A 1 84 ? 1.409 -11.508 12.086 1 75.81 84 GLY A CA 1
ATOM 659 C C . GLY A 1 84 ? 0.927 -12.047 13.422 1 75.81 84 GLY A C 1
ATOM 660 O O . GLY A 1 84 ? 1.091 -13.234 13.711 1 75.81 84 GLY A O 1
ATOM 661 N N . GLU A 1 85 ? 0.239 -11.117 14.141 1 74.88 85 GLU A N 1
ATOM 662 C CA . GLU A 1 85 ? -0.097 -11.422 15.531 1 74.88 85 GLU A CA 1
ATOM 663 C C . GLU A 1 85 ? -1.53 -11.938 15.648 1 74.88 85 GLU A C 1
ATOM 665 O O . GLU A 1 85 ? -1.89 -12.562 16.641 1 74.88 85 GLU A O 1
ATOM 670 N N . SER A 1 86 ? -2.344 -11.781 14.57 1 86.19 86 SER A N 1
ATOM 671 C CA . SER A 1 86 ? -3.752 -12.148 14.703 1 86.19 86 SER A CA 1
ATOM 672 C C . SER A 1 86 ? -4.133 -13.234 13.703 1 86.19 86 SER A C 1
ATOM 674 O O . SER A 1 86 ? -3.588 -13.297 12.602 1 86.19 86 SER A O 1
ATOM 676 N N . PRO A 1 87 ? -5.016 -14.117 14.156 1 89.62 87 PRO A N 1
ATOM 677 C CA . PRO A 1 87 ? -5.52 -15.148 13.242 1 89.62 87 PRO A CA 1
ATOM 678 C C . PRO A 1 87 ? -6.152 -14.562 11.984 1 89.62 87 PRO A C 1
ATOM 680 O O . PRO A 1 87 ? -6.051 -15.156 10.906 1 89.62 87 PRO A O 1
ATOM 683 N N . HIS A 1 88 ? -6.691 -13.406 12.156 1 90.06 88 HIS A N 1
ATOM 684 C CA . HIS A 1 88 ? -7.355 -12.758 11.031 1 90.06 88 HIS A CA 1
ATOM 685 C C . HIS A 1 88 ? -6.352 -12.367 9.953 1 90.06 88 HIS A C 1
ATOM 687 O O . HIS A 1 88 ? -6.609 -12.562 8.758 1 90.06 88 HIS A O 1
ATOM 693 N N . MET A 1 89 ? -5.148 -11.891 10.359 1 91.19 89 MET A N 1
ATOM 694 C CA . MET A 1 89 ? -4.102 -11.492 9.43 1 91.19 89 MET A CA 1
ATOM 695 C C . MET A 1 89 ? -3.471 -12.719 8.766 1 91.19 89 MET A C 1
ATOM 697 O O . MET A 1 89 ? -3.209 -12.711 7.562 1 91.19 89 MET A O 1
ATOM 701 N N . ILE A 1 90 ? -3.297 -13.758 9.492 1 88 90 ILE A N 1
ATOM 702 C CA . ILE A 1 90 ? -2.734 -15 8.969 1 88 90 ILE A CA 1
ATOM 703 C C . ILE A 1 90 ? -3.652 -15.57 7.887 1 88 90 ILE A C 1
ATOM 705 O O . ILE A 1 90 ? -3.199 -15.898 6.789 1 88 90 ILE A O 1
ATOM 709 N N . SER A 1 91 ? -4.973 -15.633 8.188 1 93.38 91 SER A N 1
ATOM 710 C CA . SER A 1 91 ? -5.953 -16.141 7.23 1 93.38 91 SER A CA 1
ATOM 711 C C . SER A 1 91 ? -5.973 -15.289 5.965 1 93.38 91 SER A C 1
ATOM 713 O O . SER A 1 91 ? -6.055 -15.828 4.855 1 93.38 91 SER A O 1
ATOM 715 N N . ALA A 1 92 ? -5.848 -14 6.164 1 94.75 92 ALA A N 1
ATOM 716 C CA . ALA A 1 92 ? -5.84 -13.078 5.031 1 94.75 92 ALA A CA 1
ATOM 717 C C . ALA A 1 92 ? -4.613 -13.305 4.152 1 94.75 92 ALA A C 1
ATOM 719 O O . ALA A 1 92 ? -4.719 -13.328 2.924 1 94.75 92 ALA A O 1
ATOM 720 N N . ALA A 1 93 ? -3.459 -13.477 4.816 1 92.81 93 ALA A N 1
ATOM 721 C CA . ALA A 1 93 ? -2.213 -13.703 4.086 1 92.81 93 ALA A CA 1
ATOM 722 C C . ALA A 1 93 ? -2.258 -15.023 3.32 1 92.81 93 ALA A C 1
ATOM 724 O O . ALA A 1 93 ? -1.78 -15.102 2.186 1 92.81 93 ALA A O 1
ATOM 725 N N . VAL A 1 94 ? -2.873 -16 3.875 1 92.19 94 VAL A N 1
ATOM 726 C CA . VAL A 1 94 ? -3.014 -17.297 3.225 1 92.19 94 VAL A CA 1
ATOM 727 C C . VAL A 1 94 ? -3.85 -17.156 1.955 1 92.19 94 VAL A C 1
ATOM 729 O O . VAL A 1 94 ? -3.479 -17.672 0.898 1 92.19 94 VAL A O 1
ATOM 732 N N . LYS A 1 95 ? -4.922 -16.5 2.066 1 94.31 95 LYS A N 1
ATOM 733 C CA . LYS A 1 95 ? -5.781 -16.281 0.908 1 94.31 95 LYS A CA 1
ATOM 734 C C . LYS A 1 95 ? -5.043 -15.516 -0.186 1 94.31 95 LYS A C 1
ATOM 736 O O . LYS A 1 95 ? -5.129 -15.875 -1.364 1 94.31 95 LYS A O 1
ATOM 741 N N . GLY A 1 96 ? -4.324 -14.422 0.221 1 95.94 96 GLY A N 1
ATOM 742 C CA . GLY A 1 96 ? -3.541 -13.664 -0.74 1 95.94 96 GLY A CA 1
ATOM 743 C C . GLY A 1 96 ? -2.467 -14.492 -1.419 1 95.94 96 GLY A C 1
ATOM 744 O O . GLY A 1 96 ? -2.297 -14.422 -2.639 1 95.94 96 GLY A O 1
ATOM 745 N N . MET A 1 97 ? -1.862 -15.289 -0.641 1 92.25 97 MET A N 1
ATOM 746 C CA . MET A 1 97 ? -0.815 -16.156 -1.17 1 92.25 97 MET A CA 1
ATOM 747 C C . MET A 1 97 ? -1.396 -17.188 -2.143 1 92.25 97 MET A C 1
ATOM 749 O O . MET A 1 97 ? -0.818 -17.438 -3.201 1 92.25 97 MET A O 1
ATOM 753 N N . ALA A 1 98 ? -2.49 -17.75 -1.718 1 91.88 98 ALA A N 1
ATOM 754 C CA . ALA A 1 98 ? -3.146 -18.734 -2.57 1 91.88 98 ALA A CA 1
ATOM 755 C C . ALA A 1 98 ? -3.541 -18.125 -3.912 1 91.88 98 ALA A C 1
ATOM 757 O O . ALA A 1 98 ? -3.324 -18.734 -4.965 1 91.88 98 ALA A O 1
ATOM 758 N N . ARG A 1 99 ? -4.07 -16.969 -3.904 1 93.75 99 ARG A N 1
ATOM 759 C CA . ARG A 1 99 ? -4.523 -16.312 -5.125 1 93.75 99 ARG A CA 1
ATOM 760 C C . ARG A 1 99 ? -3.348 -15.977 -6.039 1 93.75 99 ARG A C 1
ATOM 762 O O . ARG A 1 99 ? -3.43 -16.156 -7.254 1 93.75 99 ARG A O 1
ATOM 769 N N . LEU A 1 100 ? -2.291 -15.461 -5.449 1 93.25 100 LEU A N 1
ATOM 770 C CA . LEU A 1 100 ? -1.113 -15.125 -6.246 1 93.25 100 LEU A CA 1
ATOM 771 C C . LEU A 1 100 ? -0.484 -16.375 -6.84 1 93.25 100 LEU A C 1
ATOM 773 O O . LEU A 1 100 ? -0.069 -16.375 -8 1 93.25 100 LEU A O 1
ATOM 777 N N . THR A 1 101 ? -0.437 -17.406 -6.027 1 90 101 THR A N 1
ATOM 778 C CA . THR A 1 101 ? 0.147 -18.656 -6.496 1 90 101 THR A CA 1
ATOM 779 C C . THR A 1 101 ? -0.648 -19.219 -7.672 1 90 101 THR A C 1
ATOM 781 O O . THR A 1 101 ? -0.068 -19.703 -8.648 1 90 101 THR A O 1
ATOM 784 N N . TYR A 1 102 ? -1.883 -19.156 -7.48 1 89.75 102 TYR A N 1
ATOM 785 C CA . TYR A 1 102 ? -2.742 -19.625 -8.562 1 89.75 102 TYR A CA 1
ATOM 786 C C . TYR A 1 102 ? -2.51 -18.828 -9.836 1 89.75 102 TYR A C 1
ATOM 788 O O . TYR A 1 102 ? -2.393 -19.391 -10.922 1 89.75 102 TYR A O 1
ATOM 796 N N . GLU A 1 103 ? -2.441 -17.562 -9.727 1 93.06 103 GLU A N 1
ATOM 797 C CA . GLU A 1 103 ? -2.316 -16.672 -10.875 1 93.06 103 GLU A CA 1
ATOM 798 C C . GLU A 1 103 ? -0.952 -16.812 -11.539 1 93.06 103 GLU A C 1
ATOM 800 O O . GLU A 1 103 ? -0.841 -16.703 -12.766 1 93.06 103 GLU A O 1
ATOM 805 N N . PHE A 1 104 ? 0.042 -17.031 -10.797 1 90.06 104 PHE A N 1
ATOM 806 C CA . PHE A 1 104 ? 1.397 -17 -11.328 1 90.06 104 PHE A CA 1
ATOM 807 C C . PHE A 1 104 ? 2.062 -18.359 -11.234 1 90.06 104 PHE A C 1
ATOM 809 O O . PHE A 1 104 ? 3.285 -18.453 -11.117 1 90.06 104 PHE A O 1
ATOM 816 N N . ASN A 1 105 ? 1.305 -19.328 -11.148 1 82.94 105 ASN A N 1
ATOM 817 C CA . ASN A 1 105 ? 1.797 -20.688 -10.992 1 82.94 105 ASN A CA 1
ATOM 818 C C . ASN A 1 105 ? 2.816 -21.047 -12.07 1 82.94 105 ASN A C 1
ATOM 820 O O . ASN A 1 105 ? 3.85 -21.656 -11.781 1 82.94 105 ASN A O 1
ATOM 824 N N . ASP A 1 106 ? 2.631 -20.641 -13.258 1 81.31 106 ASP A N 1
ATOM 825 C CA . ASP A 1 106 ? 3.529 -20.953 -14.367 1 81.31 106 ASP A CA 1
ATOM 826 C C . ASP A 1 106 ? 4.883 -20.266 -14.195 1 81.31 106 ASP A C 1
ATOM 828 O O . ASP A 1 106 ? 5.914 -20.812 -14.586 1 81.31 106 ASP A O 1
ATOM 832 N N . LEU A 1 107 ? 4.84 -19.094 -13.633 1 77.31 107 LEU A N 1
ATOM 833 C CA . LEU A 1 107 ? 6.059 -18.312 -13.445 1 77.31 107 LEU A CA 1
ATOM 834 C C . LEU A 1 107 ? 6.824 -18.797 -12.219 1 77.31 107 LEU A C 1
ATOM 836 O O . LEU A 1 107 ? 8.047 -18.688 -12.156 1 77.31 107 LEU A O 1
ATOM 840 N N . LEU A 1 108 ? 6.094 -19.266 -11.266 1 74 108 LEU A N 1
ATOM 841 C CA . LEU A 1 108 ? 6.695 -19.703 -10.016 1 74 108 LEU A CA 1
ATOM 842 C C . LEU A 1 108 ? 7.324 -21.078 -10.164 1 74 108 LEU A C 1
ATOM 844 O O . LEU A 1 108 ? 8.328 -21.391 -9.508 1 74 108 LEU A O 1
ATOM 848 N N . SER A 1 109 ? 6.672 -21.969 -10.672 1 63 109 SER A N 1
ATOM 849 C CA . SER A 1 109 ? 7.18 -23.328 -10.867 1 63 109 SER A CA 1
ATOM 850 C C . SER A 1 109 ? 8.578 -23.312 -11.469 1 63 109 SER A C 1
ATOM 852 O O . SER A 1 109 ? 9.438 -24.109 -11.078 1 63 109 SER A O 1
ATOM 854 N N . ASN A 1 110 ? 8.68 -22.391 -12.258 1 56.28 110 ASN A N 1
ATOM 855 C CA . ASN A 1 110 ? 10.039 -22.359 -12.789 1 56.28 110 ASN A CA 1
ATOM 856 C C . ASN A 1 110 ? 11.023 -21.766 -11.773 1 56.28 110 ASN A C 1
ATOM 858 O O . ASN A 1 110 ? 12.227 -22 -11.875 1 56.28 110 ASN A O 1
ATOM 862 N N . ALA A 1 111 ? 10.539 -21.016 -10.812 1 48.5 111 ALA A N 1
ATOM 863 C CA . ALA A 1 111 ? 11.328 -20.312 -9.805 1 48.5 111 ALA A CA 1
ATOM 864 C C . ALA A 1 111 ? 11.359 -21.078 -8.492 1 48.5 111 ALA A C 1
ATOM 866 O O . ALA A 1 111 ? 11.82 -20.562 -7.469 1 48.5 111 ALA A O 1
ATOM 867 N N . PHE A 1 112 ? 10.75 -22.125 -8.289 1 47.28 112 PHE A N 1
ATOM 868 C CA . PHE A 1 112 ? 10.656 -22.859 -7.039 1 47.28 112 PHE A CA 1
ATOM 869 C C . PHE A 1 112 ? 11.961 -22.766 -6.254 1 47.28 112 PHE A C 1
ATOM 871 O O . PHE A 1 112 ? 11.977 -22.953 -5.039 1 47.28 112 PHE A O 1
ATOM 878 N N . ASP A 1 113 ? 12.914 -22.609 -6.809 1 47 113 ASP A N 1
ATOM 879 C CA . ASP A 1 113 ? 14.117 -22.688 -5.988 1 47 113 ASP A CA 1
ATOM 880 C C . ASP A 1 113 ? 14.242 -21.469 -5.078 1 47 113 ASP A C 1
ATOM 882 O O . ASP A 1 113 ? 15.055 -21.453 -4.156 1 47 113 ASP A O 1
ATOM 886 N N . VAL A 1 114 ? 13.547 -20.391 -5.344 1 46.19 114 VAL A N 1
ATOM 887 C CA . VAL A 1 114 ? 13.922 -19.188 -4.609 1 46.19 114 VAL A CA 1
ATOM 888 C C . VAL A 1 114 ? 12.742 -18.719 -3.758 1 46.19 114 VAL A C 1
ATOM 890 O O . VAL A 1 114 ? 12.789 -17.641 -3.166 1 46.19 114 VAL A O 1
ATOM 893 N N . LEU A 1 115 ? 11.578 -19.344 -3.795 1 52.5 115 LEU A N 1
ATOM 894 C CA . LEU A 1 115 ? 10.508 -18.766 -2.98 1 52.5 115 LEU A CA 1
ATOM 895 C C . LEU A 1 115 ? 10.719 -19.094 -1.506 1 52.5 115 LEU A C 1
ATOM 897 O O . LEU A 1 115 ? 11.164 -20.188 -1.164 1 52.5 115 LEU A O 1
ATOM 901 N N . PRO A 1 116 ? 10.68 -18.156 -0.654 1 49.28 116 PRO A N 1
ATOM 902 C CA . PRO A 1 116 ? 10.781 -18.406 0.784 1 49.28 116 PRO A CA 1
ATOM 903 C C . PRO A 1 116 ? 9.898 -19.578 1.236 1 49.28 116 PRO A C 1
ATOM 905 O O . PRO A 1 116 ? 8.945 -19.938 0.54 1 49.28 116 PRO A O 1
ATOM 908 N N . SER A 1 117 ? 10.406 -20.281 2.314 1 46.94 117 SER A N 1
ATOM 909 C CA . SER A 1 117 ? 9.797 -21.406 2.998 1 46.94 117 SER A CA 1
ATOM 910 C C . SER A 1 117 ? 8.297 -21.219 3.162 1 46.94 117 SER A C 1
ATOM 912 O O . SER A 1 117 ? 7.52 -22.172 3.041 1 46.94 117 SER A O 1
ATOM 914 N N . THR A 1 118 ? 7.91 -20.125 3.301 1 48.5 118 THR A N 1
ATOM 915 C CA . THR A 1 118 ? 6.496 -19.891 3.561 1 48.5 118 THR A CA 1
ATOM 916 C C . THR A 1 118 ? 5.66 -20.203 2.32 1 48.5 118 THR A C 1
ATOM 918 O O . THR A 1 118 ? 4.578 -20.781 2.424 1 48.5 118 THR A O 1
ATOM 921 N N . PHE A 1 119 ? 6.184 -19.828 1.198 1 50.59 119 PHE A N 1
ATOM 922 C CA . PHE A 1 119 ? 5.496 -20.156 -0.045 1 50.59 119 PHE A CA 1
ATOM 923 C C . PHE A 1 119 ? 5.418 -21.672 -0.245 1 50.59 119 PHE A C 1
ATOM 925 O O . PHE A 1 119 ? 4.387 -22.188 -0.669 1 50.59 119 PHE A O 1
ATOM 932 N N . LEU A 1 120 ? 6.512 -22.25 0.103 1 50.84 120 LEU A N 1
ATOM 933 C CA . LEU A 1 120 ? 6.547 -23.703 -0.036 1 50.84 120 LEU A CA 1
ATOM 934 C C . LEU A 1 120 ? 5.461 -24.359 0.811 1 50.84 120 LEU A C 1
ATOM 936 O O . LEU A 1 120 ? 4.828 -25.328 0.378 1 50.84 120 LEU A O 1
ATOM 940 N N . LEU A 1 121 ? 5.203 -23.641 1.932 1 50.69 121 LEU A N 1
ATOM 941 C CA . LEU A 1 121 ? 4.195 -24.219 2.809 1 50.69 121 LEU A CA 1
ATOM 942 C C . LEU A 1 121 ? 2.799 -24.078 2.215 1 50.69 121 LEU A C 1
ATOM 944 O O . LEU A 1 121 ? 1.987 -25 2.281 1 50.69 121 LEU A O 1
ATOM 948 N N . LEU A 1 122 ? 2.611 -23.016 1.619 1 50.56 122 LEU A N 1
ATOM 949 C CA . LEU A 1 122 ? 1.284 -22.781 1.064 1 50.56 122 LEU A CA 1
ATOM 950 C C . LEU A 1 122 ? 1.036 -23.656 -0.154 1 50.56 122 LEU A C 1
ATOM 952 O O . LEU A 1 122 ? -0.066 -24.172 -0.334 1 50.56 122 LEU A O 1
ATOM 956 N N . GLN A 1 123 ? 2.051 -23.75 -0.936 1 49.34 123 GLN A N 1
ATOM 957 C CA . GLN A 1 123 ? 1.936 -24.625 -2.092 1 49.34 123 GLN A CA 1
ATOM 958 C C . GLN A 1 123 ? 1.721 -26.078 -1.657 1 49.34 123 GLN A C 1
ATOM 960 O O . GLN A 1 123 ? 0.972 -26.812 -2.297 1 49.34 123 GLN A O 1
ATOM 965 N N . ARG A 1 124 ? 2.52 -26.344 -0.637 1 45.75 124 ARG A N 1
ATOM 966 C CA . ARG A 1 124 ? 2.33 -27.688 -0.11 1 45.75 124 ARG A CA 1
ATOM 967 C C . ARG A 1 124 ? 0.881 -27.906 0.303 1 45.75 124 ARG A C 1
ATOM 969 O O . ARG A 1 124 ? 0.304 -28.969 0.009 1 45.75 124 ARG A O 1
ATOM 976 N N . LYS A 1 125 ? 0.292 -26.938 0.81 1 43.5 125 LYS A N 1
ATOM 977 C CA . LYS A 1 125 ? -1.081 -27.109 1.279 1 43.5 125 LYS A CA 1
ATOM 978 C C . LYS A 1 125 ? -2.057 -27.172 0.108 1 43.5 125 LYS A C 1
ATOM 980 O O . LYS A 1 125 ? -2.975 -27.984 0.101 1 43.5 125 LYS A O 1
ATOM 985 N N . ASN A 1 126 ? -1.806 -26.359 -0.793 1 45.41 126 ASN A N 1
ATOM 986 C CA . ASN A 1 126 ? -2.668 -26.422 -1.969 1 45.41 126 ASN A CA 1
ATOM 987 C C . ASN A 1 126 ? -2.51 -27.7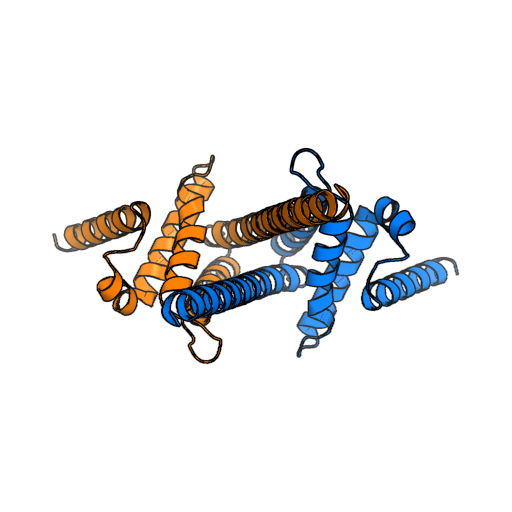34 -2.713 1 45.41 126 ASN A C 1
ATOM 989 O O . ASN A 1 126 ? -3.484 -28.281 -3.232 1 45.41 126 ASN A O 1
ATOM 993 N N . ARG A 1 127 ? -1.301 -28.047 -2.854 1 45.22 127 ARG A N 1
ATOM 994 C CA . ARG A 1 127 ? -1.055 -29.359 -3.438 1 45.22 127 ARG A CA 1
ATOM 995 C C . ARG A 1 127 ? -1.734 -30.469 -2.625 1 45.22 127 ARG A C 1
ATOM 997 O O . ARG A 1 127 ? -2.266 -31.422 -3.188 1 45.22 127 ARG A O 1
ATOM 1004 N N . GLU A 1 128 ? -1.732 -30.219 -1.426 1 47.88 128 GLU A N 1
ATOM 1005 C CA . GLU A 1 128 ? -2.393 -31.188 -0.559 1 47.88 128 GLU A CA 1
ATOM 1006 C C . GLU A 1 128 ? -3.908 -31.141 -0.728 1 47.88 128 GLU A C 1
ATOM 1008 O O . GLU A 1 128 ? -4.574 -32.188 -0.731 1 47.88 128 GLU A O 1
ATOM 1013 N N . ILE A 1 129 ? -4.348 -29.984 -0.879 1 47.09 129 ILE A N 1
ATOM 1014 C CA . ILE A 1 129 ? -5.777 -29.828 -1.104 1 47.09 129 ILE A CA 1
ATOM 1015 C C . ILE A 1 129 ? -6.152 -30.391 -2.473 1 47.09 129 ILE A C 1
ATOM 1017 O O . ILE A 1 129 ? -7.184 -31.062 -2.617 1 47.09 129 ILE A O 1
ATOM 1021 N N . ASN A 1 130 ? -5.406 -30.109 -3.371 1 46.44 130 ASN A N 1
ATOM 1022 C CA . ASN A 1 130 ? -5.668 -30.641 -4.703 1 46.44 130 ASN A CA 1
ATOM 1023 C C . ASN A 1 130 ? -5.57 -32.156 -4.719 1 46.44 130 ASN A C 1
ATOM 1025 O O . ASN A 1 130 ? -6.289 -32.812 -5.469 1 46.44 130 ASN A O 1
ATOM 1029 N N . LYS A 1 131 ? -4.781 -32.719 -3.996 1 46.53 131 LYS A N 1
ATOM 1030 C CA . LYS A 1 131 ? -4.703 -34.188 -3.893 1 46.53 131 LYS A CA 1
ATOM 1031 C C . LYS A 1 131 ? -5.957 -34.75 -3.246 1 46.53 131 LYS A C 1
ATOM 1033 O O . LYS A 1 131 ? -6.395 -35.844 -3.596 1 46.53 131 LYS A O 1
ATOM 1038 N N . VAL A 1 132 ? -6.504 -33.938 -2.414 1 48.09 132 VAL A N 1
ATOM 1039 C CA . VAL A 1 132 ? -7.676 -34.469 -1.724 1 48.09 132 VAL A CA 1
ATOM 1040 C C . VAL A 1 132 ? -8.891 -34.406 -2.648 1 48.09 132 VAL A C 1
ATOM 1042 O O . VAL A 1 132 ? -9.836 -35.188 -2.492 1 48.09 132 VAL A O 1
ATOM 1045 N N . ARG A 1 133 ? -8.797 -33.5 -3.52 1 42.97 133 ARG A N 1
ATOM 1046 C CA . ARG A 1 133 ? -9.922 -33.5 -4.449 1 42.97 133 ARG A CA 1
ATOM 1047 C C . ARG A 1 133 ? -9.859 -34.656 -5.418 1 42.97 133 ARG A C 1
ATOM 1049 O O . ARG A 1 133 ? -10.812 -34.906 -6.156 1 42.97 133 ARG A O 1
ATOM 1056 N N . ILE A 1 134 ? -8.719 -35.156 -5.473 1 39.22 134 ILE A N 1
ATOM 1057 C CA . ILE A 1 134 ? -8.648 -36.281 -6.398 1 39.22 134 ILE A CA 1
ATOM 1058 C C . ILE A 1 134 ? -9.211 -37.531 -5.73 1 39.22 134 ILE A C 1
ATOM 1060 O O . ILE A 1 134 ? -9.492 -38.531 -6.402 1 39.22 134 ILE A O 1
ATOM 1064 N N . PHE A 1 135 ? -9.438 -37.531 -4.465 1 35.88 135 PHE A N 1
ATOM 1065 C CA . PHE A 1 135 ? -10.164 -38.719 -4.051 1 35.88 135 PHE A CA 1
ATOM 1066 C C . PHE A 1 135 ? -11.664 -38.5 -4.129 1 35.88 135 PHE A C 1
ATOM 1068 O O . PHE A 1 135 ? -12.141 -37.375 -3.977 1 35.88 135 PHE A O 1
ATOM 1075 N N . MET B 1 1 ? 41.438 -6.273 -15.016 1 36.72 1 MET B N 1
ATOM 1076 C CA . MET B 1 1 ? 41.188 -5.477 -13.82 1 36.72 1 MET B CA 1
ATOM 1077 C C . MET B 1 1 ? 39.75 -5.023 -13.766 1 36.72 1 MET B C 1
ATOM 1079 O O . MET B 1 1 ? 39.344 -4.273 -12.875 1 36.72 1 MET B O 1
ATOM 1083 N N . SER B 1 2 ? 38.969 -4.934 -14.961 1 47.25 2 SER B N 1
ATOM 1084 C CA . SER B 1 2 ? 37.75 -4.203 -15.352 1 47.25 2 SER B CA 1
ATOM 1085 C C . SER B 1 2 ? 36.5 -4.824 -14.727 1 47.25 2 SER B C 1
ATOM 1087 O O . SER B 1 2 ? 35.375 -4.348 -14.945 1 47.25 2 SER B O 1
ATOM 1089 N N . LYS B 1 3 ? 36.625 -5.93 -14.016 1 56.84 3 LYS B N 1
ATOM 1090 C CA . LYS B 1 3 ? 35.562 -6.863 -13.664 1 56.84 3 LYS B CA 1
ATOM 1091 C C . LYS B 1 3 ? 34.781 -6.363 -12.461 1 56.84 3 LYS B C 1
ATOM 1093 O O . LYS B 1 3 ? 33.594 -6.664 -12.32 1 56.84 3 LYS B O 1
ATOM 1098 N N . PRO B 1 4 ? 35.406 -5.777 -11.477 1 57.12 4 PRO B N 1
ATOM 1099 C CA . PRO B 1 4 ? 34.719 -5.395 -10.258 1 57.12 4 PRO B CA 1
ATOM 1100 C C . PRO B 1 4 ? 33.719 -4.25 -10.484 1 57.12 4 PRO B C 1
ATOM 1102 O O . PRO B 1 4 ? 32.688 -4.18 -9.812 1 57.12 4 PRO B O 1
ATOM 1105 N N . GLU B 1 5 ? 34.094 -3.41 -11.469 1 58.81 5 GLU B N 1
ATOM 1106 C CA . GLU B 1 5 ? 33.25 -2.238 -11.727 1 58.81 5 GLU B CA 1
ATOM 1107 C C . GLU B 1 5 ? 31.906 -2.637 -12.336 1 58.81 5 GLU B C 1
ATOM 1109 O O . GLU B 1 5 ? 30.875 -2.076 -11.984 1 58.81 5 GLU B O 1
ATOM 1114 N N . THR B 1 6 ? 31.859 -3.695 -13.086 1 66.25 6 THR B N 1
ATOM 1115 C CA . THR B 1 6 ? 30.641 -4.125 -13.773 1 66.25 6 THR B CA 1
ATOM 1116 C C . THR B 1 6 ? 29.641 -4.723 -12.781 1 66.25 6 THR B C 1
ATOM 1118 O O . THR B 1 6 ? 28.438 -4.496 -12.891 1 66.25 6 THR B O 1
ATOM 1121 N N . ARG B 1 7 ? 30.219 -5.301 -11.773 1 59.47 7 ARG B N 1
ATOM 1122 C CA . ARG B 1 7 ? 29.359 -5.922 -10.773 1 59.47 7 ARG B CA 1
ATOM 1123 C C . ARG B 1 7 ? 28.703 -4.871 -9.883 1 59.47 7 ARG B C 1
ATOM 1125 O O . ARG B 1 7 ? 27.531 -4.992 -9.539 1 59.47 7 ARG B O 1
ATOM 1132 N N . CYS B 1 8 ? 29.484 -3.863 -9.547 1 54.31 8 CYS B N 1
ATOM 1133 C CA . CYS B 1 8 ? 28.953 -2.777 -8.727 1 54.31 8 CYS B CA 1
ATOM 1134 C C . CYS B 1 8 ? 27.875 -2.008 -9.477 1 54.31 8 CYS B C 1
ATOM 1136 O O . CYS B 1 8 ? 26.844 -1.648 -8.898 1 54.31 8 CYS B O 1
ATOM 1138 N N . ASN B 1 9 ? 28.031 -1.833 -10.789 1 61 9 ASN B N 1
ATOM 1139 C CA . ASN B 1 9 ? 27.047 -1.126 -11.602 1 61 9 ASN B CA 1
ATOM 1140 C C . ASN B 1 9 ? 25.766 -1.938 -11.758 1 61 9 ASN B C 1
ATOM 1142 O O . ASN B 1 9 ? 24.672 -1.386 -11.688 1 61 9 ASN B O 1
ATOM 1146 N N . LYS B 1 10 ? 26.031 -3.268 -11.898 1 60.31 10 LYS B N 1
ATOM 1147 C CA . LYS B 1 10 ? 24.859 -4.125 -12.039 1 60.31 10 LYS B CA 1
ATOM 1148 C C . LYS B 1 10 ? 24.047 -4.168 -10.742 1 60.31 10 LYS B C 1
ATOM 1150 O O . LYS B 1 10 ? 22.812 -4.117 -10.766 1 60.31 10 LYS B O 1
ATOM 1155 N N . ARG B 1 11 ? 24.766 -4.062 -9.688 1 61.09 11 ARG B N 1
ATOM 1156 C CA . ARG B 1 11 ? 24.094 -4.051 -8.398 1 61.09 11 ARG B CA 1
ATOM 1157 C C . ARG B 1 11 ? 23.328 -2.744 -8.188 1 61.09 11 ARG B C 1
ATOM 1159 O O . ARG B 1 11 ? 22.203 -2.746 -7.68 1 61.09 11 ARG B O 1
ATOM 1166 N N . LEU B 1 12 ? 23.953 -1.708 -8.594 1 61.97 12 LEU B N 1
ATOM 1167 C CA . LEU B 1 12 ? 23.312 -0.398 -8.477 1 61.97 12 LEU B CA 1
ATOM 1168 C C . LEU B 1 12 ? 22.062 -0.314 -9.344 1 61.97 12 LEU B C 1
ATOM 1170 O O . LEU B 1 12 ? 21.031 0.216 -8.914 1 61.97 12 LEU B O 1
ATOM 1174 N N . VAL B 1 13 ? 22.203 -0.934 -10.5 1 61.16 13 VAL B N 1
ATOM 1175 C CA . VAL B 1 13 ? 21.078 -0.924 -11.422 1 61.16 13 VAL B CA 1
ATOM 1176 C C . VAL B 1 13 ? 19.953 -1.816 -10.891 1 61.16 13 VAL B C 1
ATOM 1178 O O . VAL B 1 13 ? 18.781 -1.441 -10.922 1 61.16 13 VAL B O 1
ATOM 1181 N N . LEU B 1 14 ? 20.438 -2.908 -10.336 1 64.69 14 LEU B N 1
ATOM 1182 C CA . LEU B 1 14 ? 19.484 -3.842 -9.766 1 64.69 14 LEU B CA 1
ATOM 1183 C C . LEU B 1 14 ? 18.781 -3.229 -8.555 1 64.69 14 LEU B C 1
ATOM 1185 O O . LEU B 1 14 ? 17.578 -3.396 -8.375 1 64.69 14 LEU B O 1
ATOM 1189 N N . GLN B 1 15 ? 19.531 -2.523 -7.773 1 69.38 15 GLN B N 1
ATOM 1190 C CA . GLN B 1 15 ? 18.969 -1.847 -6.605 1 69.38 15 GLN B CA 1
ATOM 1191 C C . GLN B 1 15 ? 18 -0.743 -7.02 1 69.38 15 GLN B C 1
ATOM 1193 O O . GLN B 1 15 ? 16.953 -0.571 -6.402 1 69.38 15 GLN B O 1
ATOM 1198 N N . ASP B 1 16 ? 18.375 -0.174 -8.109 1 72.38 16 ASP B N 1
ATOM 1199 C CA . ASP B 1 16 ? 17.516 0.899 -8.617 1 72.38 16 ASP B CA 1
ATOM 1200 C C . ASP B 1 16 ? 16.188 0.35 -9.133 1 72.38 16 ASP B C 1
ATOM 1202 O O . ASP B 1 16 ? 15.133 0.918 -8.859 1 72.38 16 ASP B O 1
ATOM 1206 N N . GLU B 1 17 ? 16.281 -0.795 -9.781 1 74.81 17 GLU B N 1
ATOM 1207 C CA . GLU B 1 17 ? 15.086 -1.421 -10.328 1 74.81 17 GLU B CA 1
ATOM 1208 C C . GLU B 1 17 ? 14.172 -1.928 -9.219 1 74.81 17 GLU B C 1
ATOM 1210 O O . GLU B 1 17 ? 12.945 -1.805 -9.305 1 74.81 17 GLU B O 1
ATOM 1215 N N . SER B 1 18 ? 14.836 -2.414 -8.219 1 77.69 18 SER B N 1
ATOM 1216 C CA . SER B 1 18 ? 14.07 -2.91 -7.082 1 77.69 18 SER B CA 1
ATOM 1217 C C . SER B 1 18 ? 13.352 -1.774 -6.363 1 77.69 18 SER B C 1
ATOM 1219 O O . SER B 1 18 ? 12.195 -1.921 -5.961 1 77.69 18 SER B O 1
ATOM 1221 N N . GLU B 1 19 ? 14.016 -0.7 -6.387 1 81.06 19 GLU B N 1
ATOM 1222 C CA . GLU B 1 19 ? 13.414 0.462 -5.738 1 81.06 19 GLU B CA 1
ATOM 1223 C C . GLU B 1 19 ? 12.25 1.007 -6.559 1 81.06 19 GLU B C 1
ATOM 1225 O O . GLU B 1 19 ? 11.234 1.429 -6 1 81.06 19 GLU B O 1
ATOM 1230 N N . HIS B 1 20 ? 12.422 0.935 -7.832 1 84.81 20 HIS B N 1
ATOM 1231 C CA . HIS B 1 20 ? 11.352 1.384 -8.719 1 84.81 20 HIS B CA 1
ATOM 1232 C C . HIS B 1 20 ? 10.102 0.529 -8.539 1 84.81 20 HIS B C 1
ATOM 1234 O O . HIS B 1 20 ? 8.992 1.058 -8.453 1 84.81 20 HIS B O 1
ATOM 1240 N N . MET B 1 21 ? 10.297 -0.701 -8.406 1 85.88 21 MET B N 1
ATOM 1241 C CA . MET B 1 21 ? 9.156 -1.609 -8.281 1 85.88 21 MET B CA 1
ATOM 1242 C C . MET B 1 21 ? 8.453 -1.419 -6.941 1 85.88 21 MET B C 1
ATOM 1244 O O . MET B 1 21 ? 7.227 -1.438 -6.871 1 85.88 21 MET B O 1
ATOM 1248 N N . LYS B 1 22 ? 9.266 -1.209 -5.969 1 86.38 22 LYS B N 1
ATOM 1249 C CA . LYS B 1 22 ? 8.68 -0.931 -4.66 1 86.38 22 LYS B CA 1
ATOM 1250 C C . LYS B 1 22 ? 7.809 0.318 -4.703 1 86.38 22 LYS B C 1
ATOM 1252 O O . LYS B 1 22 ? 6.734 0.352 -4.098 1 86.38 22 LYS B O 1
ATOM 1257 N N . ARG B 1 23 ? 8.234 1.246 -5.445 1 88.25 23 ARG B N 1
ATOM 1258 C CA . ARG B 1 23 ? 7.461 2.473 -5.59 1 88.25 23 ARG B CA 1
ATOM 1259 C C . ARG B 1 23 ? 6.148 2.207 -6.324 1 88.25 23 ARG B C 1
ATOM 1261 O O . ARG B 1 23 ? 5.117 2.787 -5.984 1 88.25 23 ARG B O 1
ATOM 1268 N N . GLU B 1 24 ? 6.23 1.345 -7.277 1 90.06 24 GLU B N 1
ATOM 1269 C CA . GLU B 1 24 ? 5.031 0.999 -8.031 1 90.06 24 GLU B CA 1
ATOM 1270 C C . GLU B 1 24 ? 4.02 0.261 -7.16 1 90.06 24 GLU B C 1
ATOM 1272 O O . GLU B 1 24 ? 2.814 0.497 -7.262 1 90.06 24 GLU B O 1
ATOM 1277 N N . ILE B 1 25 ? 4.543 -0.592 -6.355 1 93.62 25 ILE B N 1
ATOM 1278 C CA . ILE B 1 25 ? 3.676 -1.338 -5.449 1 93.62 25 ILE B CA 1
ATOM 1279 C C . ILE B 1 25 ? 2.977 -0.374 -4.492 1 93.62 25 ILE B C 1
ATOM 1281 O O . ILE B 1 25 ? 1.756 -0.431 -4.328 1 93.62 25 ILE B O 1
ATOM 1285 N N . VAL B 1 26 ? 3.719 0.529 -3.943 1 93.88 26 VAL B N 1
ATOM 1286 C CA . VAL B 1 26 ? 3.166 1.501 -3.004 1 93.88 26 VAL B CA 1
ATOM 1287 C C . VAL B 1 26 ? 2.119 2.361 -3.707 1 93.88 26 VAL B C 1
ATOM 1289 O O . VAL B 1 26 ? 1.054 2.633 -3.15 1 93.88 26 VAL B O 1
ATOM 1292 N N . ALA B 1 27 ? 2.496 2.754 -4.867 1 92.69 27 ALA B N 1
ATOM 1293 C CA . ALA B 1 27 ? 1.574 3.596 -5.625 1 92.69 27 ALA B CA 1
ATOM 1294 C C . ALA B 1 27 ? 0.245 2.883 -5.859 1 92.69 27 ALA B C 1
ATOM 1296 O O . ALA B 1 27 ? -0.822 3.48 -5.703 1 92.69 27 ALA B O 1
ATOM 1297 N N . SER B 1 28 ? 0.286 1.641 -6.23 1 92.81 28 SER B N 1
ATOM 1298 C CA . SER B 1 28 ? -0.922 0.863 -6.484 1 92.81 28 SER B CA 1
ATOM 1299 C C . SER B 1 28 ? -1.747 0.692 -5.211 1 92.81 28 SER B C 1
ATOM 1301 O O . SER B 1 28 ? -2.965 0.882 -5.227 1 92.81 28 SER B O 1
ATOM 1303 N N . LEU B 1 29 ? -1.074 0.333 -4.113 1 96.31 29 LEU B N 1
ATOM 1304 C CA . LEU B 1 29 ? -1.76 0.141 -2.838 1 96.31 29 LEU B CA 1
ATOM 1305 C C . LEU B 1 29 ? -2.387 1.445 -2.357 1 96.31 29 LEU B C 1
ATOM 1307 O O . LEU B 1 29 ? -3.541 1.46 -1.921 1 96.31 29 LEU B O 1
ATOM 1311 N N . LEU B 1 30 ? -1.663 2.535 -2.494 1 96.62 30 LEU B N 1
ATOM 1312 C CA . LEU B 1 30 ? -2.15 3.834 -2.043 1 96.62 30 LEU B CA 1
ATOM 1313 C C . LEU B 1 30 ? -3.318 4.305 -2.902 1 96.62 30 LEU B C 1
ATOM 1315 O O . LEU B 1 30 ? -4.281 4.875 -2.389 1 96.62 30 LEU B O 1
ATOM 1319 N N . THR B 1 31 ? -3.248 4.055 -4.176 1 94.44 31 THR B N 1
ATOM 1320 C CA . THR B 1 31 ? -4.328 4.426 -5.082 1 94.44 31 THR B CA 1
ATOM 1321 C C . THR B 1 31 ? -5.637 3.758 -4.672 1 94.44 31 THR B C 1
ATOM 1323 O O . THR B 1 31 ? -6.684 4.406 -4.637 1 94.44 31 THR B O 1
ATOM 1326 N N . GLU B 1 32 ? -5.555 2.51 -4.309 1 94.56 32 GLU B N 1
ATOM 1327 C CA . GLU B 1 32 ? -6.746 1.783 -3.887 1 94.56 32 GLU B CA 1
ATOM 1328 C C . GLU B 1 32 ? -7.328 2.375 -2.604 1 94.56 32 GLU B C 1
ATOM 1330 O O . GLU B 1 32 ? -8.547 2.529 -2.48 1 94.56 32 GLU B O 1
ATOM 1335 N N . ILE B 1 33 ? -6.441 2.693 -1.66 1 96.38 33 ILE B N 1
ATOM 1336 C CA . ILE B 1 33 ? -6.91 3.254 -0.396 1 96.38 33 ILE B CA 1
ATOM 1337 C C . ILE B 1 33 ? -7.535 4.625 -0.639 1 96.38 33 ILE B C 1
ATOM 1339 O O . ILE B 1 33 ? -8.594 4.934 -0.09 1 96.38 33 ILE B O 1
ATOM 1343 N N . LEU B 1 34 ? -6.887 5.422 -1.499 1 96.06 34 LEU B N 1
ATOM 1344 C CA 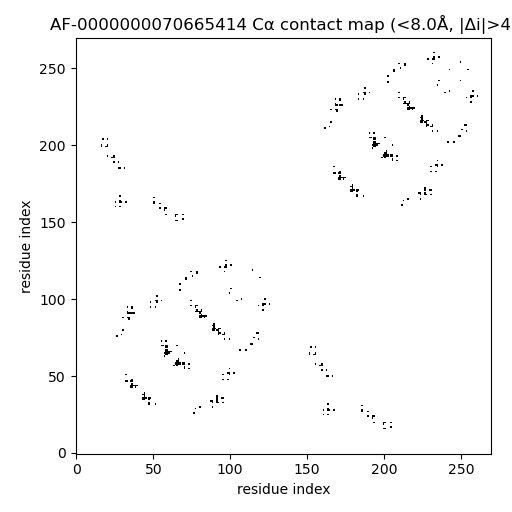. LEU B 1 34 ? -7.418 6.746 -1.8 1 96.06 34 LEU B CA 1
ATOM 1345 C C . LEU B 1 34 ? -8.781 6.645 -2.477 1 96.06 34 LEU B C 1
ATOM 1347 O O . LEU B 1 34 ? -9.703 7.402 -2.152 1 96.06 34 LEU B O 1
ATOM 1351 N N . LEU B 1 35 ? -8.906 5.707 -3.344 1 93.75 35 LEU B N 1
ATOM 1352 C CA . LEU B 1 35 ? -10.188 5.535 -4.016 1 93.75 35 LEU B CA 1
ATOM 1353 C C . LEU B 1 35 ? -11.266 5.102 -3.025 1 93.75 35 LEU B C 1
ATOM 1355 O O . LEU B 1 35 ? -12.445 5.406 -3.213 1 93.75 35 LEU B O 1
ATOM 1359 N N . GLY B 1 36 ? -10.812 4.461 -1.991 1 94.56 36 GLY B N 1
ATOM 1360 C CA . GLY B 1 36 ? -11.727 4.094 -0.922 1 94.56 36 GLY B CA 1
ATOM 1361 C C . GLY B 1 36 ? -12.344 5.297 -0.234 1 94.56 36 GLY B C 1
ATOM 1362 O O . GLY B 1 36 ? -13.422 5.191 0.36 1 94.56 36 GLY B O 1
ATOM 1363 N N . LEU B 1 37 ? -11.719 6.406 -0.303 1 96.19 37 LEU B N 1
ATOM 1364 C CA . LEU B 1 37 ? -12.219 7.625 0.319 1 96.19 37 LEU B CA 1
ATOM 1365 C C . LEU B 1 37 ? -13.461 8.133 -0.406 1 96.19 37 LEU B C 1
ATOM 1367 O O . LEU B 1 37 ? -14.219 8.938 0.139 1 96.19 37 LEU B O 1
ATOM 1371 N N . LYS B 1 38 ? -13.672 7.605 -1.611 1 94.06 38 LYS B N 1
ATOM 1372 C CA . LYS B 1 38 ? -14.805 8.031 -2.424 1 94.06 38 LYS B CA 1
ATOM 1373 C C . LYS B 1 38 ? -15.883 6.953 -2.469 1 94.06 38 LYS B C 1
ATOM 1375 O O . LYS B 1 38 ? -16.859 7.07 -3.215 1 94.06 38 LYS B O 1
ATOM 1380 N N . GLU B 1 39 ? -15.656 5.961 -1.665 1 91.56 39 GLU B N 1
ATOM 1381 C CA . GLU B 1 39 ? -16.609 4.852 -1.67 1 91.56 39 GLU B CA 1
ATOM 1382 C C . GLU B 1 39 ? -17.953 5.281 -1.11 1 91.56 39 GLU B C 1
ATOM 1384 O O . GLU B 1 39 ? -18.031 6.094 -0.185 1 91.56 39 GLU B O 1
ATOM 1389 N N . SER B 1 40 ? -19.031 4.691 -1.695 1 90.88 40 SER B N 1
ATOM 1390 C CA . SER B 1 40 ? -20.391 4.98 -1.219 1 90.88 40 SER B CA 1
ATOM 1391 C C . SER B 1 40 ? -20.641 4.316 0.128 1 90.88 40 SER B C 1
ATOM 1393 O O . SER B 1 40 ? -21.422 4.832 0.94 1 90.88 40 SER B O 1
ATOM 1395 N N . ASN B 1 41 ? -19.969 3.182 0.351 1 88.38 41 ASN B N 1
ATOM 1396 C CA . ASN B 1 41 ? -20.109 2.471 1.619 1 88.38 41 ASN B CA 1
ATOM 1397 C C . ASN B 1 41 ? -19.406 3.219 2.754 1 88.38 41 ASN B C 1
ATOM 1399 O O . ASN B 1 41 ? -18.203 3.438 2.711 1 88.38 41 ASN B O 1
ATOM 1403 N N . LYS B 1 42 ? -20.188 3.576 3.785 1 93 42 LYS B N 1
ATOM 1404 C CA . LYS B 1 42 ? -19.688 4.391 4.891 1 93 42 LYS B CA 1
ATOM 1405 C C . LYS B 1 42 ? -18.578 3.672 5.648 1 93 42 LYS B C 1
ATOM 1407 O O . LYS B 1 42 ? -17.578 4.289 6.023 1 93 42 LYS B O 1
ATOM 1412 N N . LYS B 1 43 ? -18.781 2.4 5.852 1 90.25 43 LYS B N 1
ATOM 1413 C CA . LYS B 1 43 ? -17.781 1.629 6.586 1 90.25 43 LYS B CA 1
ATOM 1414 C C . LYS B 1 43 ? -16.438 1.626 5.859 1 90.25 43 LYS B C 1
ATOM 1416 O O . LYS B 1 43 ? -15.398 1.871 6.465 1 90.25 43 LYS B O 1
ATOM 1421 N N . THR B 1 44 ? -16.547 1.394 4.555 1 89.75 44 THR B N 1
ATOM 1422 C CA . THR B 1 44 ? -15.352 1.361 3.727 1 89.75 44 THR B CA 1
ATOM 1423 C C . THR B 1 44 ? -14.695 2.738 3.664 1 89.75 44 THR B C 1
ATOM 1425 O O . THR B 1 44 ? -13.477 2.859 3.777 1 89.75 44 THR B O 1
ATOM 1428 N N . ARG B 1 45 ? -15.492 3.729 3.527 1 94.69 45 ARG B N 1
ATOM 1429 C CA . ARG B 1 45 ? -14.992 5.098 3.447 1 94.69 45 ARG B CA 1
ATOM 1430 C C . ARG B 1 45 ? -14.328 5.52 4.758 1 94.69 45 ARG B C 1
ATOM 1432 O O . ARG B 1 45 ? -13.242 6.098 4.754 1 94.69 45 ARG B O 1
ATOM 1439 N N . ASN B 1 46 ? -14.891 5.234 5.883 1 95.75 46 ASN B N 1
ATOM 1440 C CA . ASN B 1 46 ? -14.344 5.578 7.191 1 95.75 46 ASN B CA 1
ATOM 1441 C C . ASN B 1 46 ? -13.039 4.836 7.465 1 95.75 46 ASN B C 1
ATOM 1443 O O . ASN B 1 46 ? -12.102 5.41 8.023 1 95.75 46 ASN B O 1
ATOM 1447 N N . ARG B 1 47 ? -13.07 3.588 7.02 1 93.56 47 ARG B N 1
ATOM 1448 C CA . ARG B 1 47 ? -11.852 2.809 7.211 1 93.56 47 ARG B CA 1
ATOM 1449 C C . ARG B 1 47 ? -10.695 3.385 6.395 1 93.56 47 ARG B C 1
ATOM 1451 O O . ARG B 1 47 ? -9.555 3.432 6.867 1 93.56 47 ARG B O 1
ATOM 1458 N N . ALA B 1 48 ? -10.969 3.828 5.191 1 96.31 48 ALA B N 1
ATOM 1459 C CA . ALA B 1 48 ? -9.945 4.449 4.359 1 96.31 48 ALA B CA 1
ATOM 1460 C C . ALA B 1 48 ? -9.375 5.695 5.031 1 96.31 48 ALA B C 1
ATOM 1462 O O . ALA B 1 48 ? -8.156 5.879 5.078 1 96.31 48 ALA B O 1
ATOM 1463 N N . TYR B 1 49 ? -10.211 6.504 5.66 1 96.94 49 TYR B N 1
ATOM 1464 C CA . TYR B 1 49 ? -9.742 7.684 6.383 1 96.94 49 TYR B CA 1
ATOM 1465 C C . TYR B 1 49 ? -8.883 7.285 7.574 1 96.94 49 TYR B C 1
ATOM 1467 O O . TYR B 1 49 ? -7.828 7.883 7.809 1 96.94 49 TYR B O 1
ATOM 1475 N N . GLU B 1 50 ? -9.312 6.312 8.211 1 97.25 50 GLU B N 1
ATOM 1476 C CA . GLU B 1 50 ? -8.57 5.855 9.383 1 97.25 50 GLU B CA 1
ATOM 1477 C C . GLU B 1 50 ? -7.176 5.371 9 1 97.25 50 GLU B C 1
ATOM 1479 O O . GLU B 1 50 ? -6.199 5.656 9.695 1 97.25 50 GLU B O 1
ATOM 1484 N N . ILE B 1 51 ? -7.078 4.676 7.945 1 96.62 51 ILE B N 1
ATOM 1485 C CA . ILE B 1 51 ? -5.809 4.098 7.512 1 96.62 51 ILE B CA 1
ATOM 1486 C C . ILE B 1 51 ? -4.82 5.215 7.184 1 96.62 51 ILE B C 1
ATOM 1488 O O . ILE B 1 51 ? -3.666 5.18 7.621 1 96.62 51 ILE B O 1
ATOM 1492 N N . ILE B 1 52 ? -5.23 6.195 6.414 1 97.31 52 ILE B N 1
ATOM 1493 C CA . ILE B 1 52 ? -4.328 7.262 5.996 1 97.31 52 ILE B CA 1
ATOM 1494 C C . ILE B 1 52 ? -3.834 8.031 7.223 1 97.31 52 ILE B C 1
ATOM 1496 O O . ILE B 1 52 ? -2.652 8.375 7.312 1 97.31 52 ILE B O 1
ATOM 1500 N N . VAL B 1 53 ? -4.715 8.203 8.172 1 97.5 53 VAL B N 1
ATOM 1501 C CA . VAL B 1 53 ? -4.34 8.914 9.391 1 97.5 53 VAL B CA 1
ATOM 1502 C C . VAL B 1 53 ? -3.375 8.055 10.203 1 97.5 53 VAL B C 1
ATOM 1504 O O . VAL B 1 53 ? -2.385 8.562 10.742 1 97.5 53 VAL B O 1
ATOM 1507 N N . GLU B 1 54 ? -3.662 6.785 10.266 1 96.75 54 GLU B N 1
ATOM 1508 C CA . GLU B 1 54 ? -2.787 5.863 10.992 1 96.75 54 GLU B CA 1
ATOM 1509 C C . GLU B 1 54 ? -1.384 5.855 10.391 1 96.75 54 GLU B C 1
ATOM 1511 O O . GLU B 1 54 ? -0.391 5.859 11.125 1 96.75 54 GLU B O 1
ATOM 1516 N N . ILE B 1 55 ? -1.319 5.875 9.156 1 96.69 55 ILE B N 1
ATOM 1517 C CA . ILE B 1 55 ? -0.027 5.895 8.484 1 96.69 55 ILE B CA 1
ATOM 1518 C C . ILE B 1 55 ? 0.689 7.211 8.781 1 96.69 55 ILE B C 1
ATOM 1520 O O . ILE B 1 55 ? 1.892 7.223 9.055 1 96.69 55 ILE B O 1
ATOM 1524 N N . GLY B 1 56 ? -0.031 8.305 8.695 1 96.12 56 GLY B N 1
ATOM 1525 C CA . GLY B 1 56 ? 0.554 9.586 9.062 1 96.12 56 GLY B CA 1
ATOM 1526 C C . GLY B 1 56 ? 1.161 9.586 10.453 1 96.12 56 GLY B C 1
ATOM 1527 O O . GLY B 1 56 ? 2.262 10.102 10.656 1 96.12 56 GLY B O 1
ATOM 1528 N N . HIS B 1 57 ? 0.417 8.992 11.344 1 96.12 57 HIS B N 1
ATOM 1529 C CA . HIS B 1 57 ? 0.914 8.93 12.711 1 96.12 57 HIS B CA 1
ATOM 1530 C C . HIS B 1 57 ? 2.15 8.047 12.812 1 96.12 57 HIS B C 1
ATOM 1532 O O . HIS B 1 57 ? 3.074 8.344 13.57 1 96.12 57 HIS B O 1
ATOM 1538 N N . ALA B 1 58 ? 2.141 6.98 12.086 1 93.69 58 ALA B N 1
ATOM 1539 C CA . ALA B 1 58 ? 3.312 6.109 12.07 1 93.69 58 ALA B CA 1
ATOM 1540 C C . ALA B 1 58 ? 4.539 6.848 11.539 1 93.69 58 ALA B C 1
ATOM 1542 O O . ALA B 1 58 ? 5.656 6.625 12.008 1 93.69 58 ALA B O 1
ATOM 1543 N N . CYS B 1 59 ? 4.336 7.699 10.594 1 93.62 59 CYS B N 1
ATOM 1544 C CA . CYS B 1 59 ? 5.418 8.438 9.953 1 93.62 59 CYS B CA 1
ATOM 1545 C C . CYS B 1 59 ? 6.066 9.406 10.938 1 93.62 59 CYS B C 1
ATOM 1547 O O . CYS B 1 59 ? 7.246 9.742 10.797 1 93.62 59 CYS B O 1
ATOM 1549 N N . VAL B 1 60 ? 5.371 9.844 11.93 1 93.06 60 VAL B N 1
ATOM 1550 C CA . VAL B 1 60 ? 5.922 10.852 12.828 1 93.06 60 VAL B CA 1
ATOM 1551 C C . VAL B 1 60 ? 6.254 10.211 14.172 1 93.06 60 VAL B C 1
ATOM 1553 O O . VAL B 1 60 ? 6.801 10.867 15.062 1 93.06 60 VAL B O 1
ATOM 1556 N N . ASP B 1 61 ? 5.898 8.945 14.344 1 93.12 61 ASP B N 1
ATOM 1557 C CA . ASP B 1 61 ? 6.168 8.234 15.586 1 93.12 61 ASP B CA 1
ATOM 1558 C C . ASP B 1 61 ? 7.672 8.047 15.797 1 93.12 61 ASP B C 1
ATOM 1560 O O . ASP B 1 61 ? 8.281 7.164 15.203 1 93.12 61 ASP B O 1
ATOM 1564 N N . GLU B 1 62 ? 8.312 8.758 16.656 1 90.25 62 GLU B N 1
ATOM 1565 C CA . GLU B 1 62 ? 9.75 8.75 16.906 1 90.25 62 GLU B CA 1
ATOM 1566 C C . GLU B 1 62 ? 10.211 7.395 17.422 1 90.25 62 GLU B C 1
ATOM 1568 O O . GLU B 1 62 ? 11.359 6.996 17.203 1 90.25 62 GLU B O 1
ATOM 1573 N N . ASP B 1 63 ? 9.297 6.684 18.109 1 89.12 63 ASP B N 1
ATOM 1574 C CA . ASP B 1 63 ? 9.633 5.355 18.609 1 89.12 63 ASP B CA 1
ATOM 1575 C C . ASP B 1 63 ? 9.859 4.371 17.469 1 89.12 63 ASP B C 1
ATOM 1577 O O . ASP B 1 63 ? 10.539 3.357 17.641 1 89.12 63 ASP B O 1
ATOM 1581 N N . LYS B 1 64 ? 9.375 4.785 16.328 1 82.81 64 LYS B N 1
ATOM 1582 C CA . LYS B 1 64 ? 9.5 3.906 15.18 1 82.81 64 LYS B CA 1
ATOM 1583 C C . LYS B 1 64 ? 10.43 4.508 14.125 1 82.81 64 LYS B C 1
ATOM 1585 O O . LYS B 1 64 ? 10.406 4.105 12.961 1 82.81 64 LYS B O 1
ATOM 1590 N N . GLY B 1 65 ? 11.125 5.539 14.609 1 84.94 65 GLY B N 1
ATOM 1591 C CA . GLY B 1 65 ? 12.047 6.195 13.695 1 84.94 65 GLY B CA 1
ATOM 1592 C C . GLY B 1 65 ? 11.383 7.258 12.844 1 84.94 65 GLY B C 1
ATOM 1593 O O . GLY B 1 65 ? 11.938 7.672 11.82 1 84.94 65 GLY B O 1
ATOM 1594 N N . GLY B 1 66 ? 10.211 7.57 13.234 1 88.62 66 GLY B N 1
ATOM 1595 C CA . GLY B 1 66 ? 9.477 8.578 12.484 1 88.62 66 GLY B CA 1
ATOM 1596 C C . GLY B 1 66 ? 9.93 9.992 12.789 1 88.62 66 GLY B C 1
ATOM 1597 O O . GLY B 1 66 ? 10.586 10.234 13.805 1 88.62 66 GLY B O 1
ATOM 1598 N N . ASN B 1 67 ? 9.766 10.883 11.875 1 89.12 67 ASN B N 1
ATOM 1599 C CA . ASN B 1 67 ? 10.023 12.312 11.977 1 89.12 67 ASN B CA 1
ATOM 1600 C C . ASN B 1 67 ? 9.18 13.117 11 1 89.12 67 ASN B C 1
ATOM 1602 O O . ASN B 1 67 ? 8.43 12.547 10.203 1 89.12 67 ASN B O 1
ATOM 1606 N N . LYS B 1 68 ? 9.328 14.336 11.055 1 86.81 68 LYS B N 1
ATOM 1607 C CA . LYS B 1 68 ? 8.516 15.219 10.219 1 86.81 68 LYS B CA 1
ATOM 1608 C C . LYS B 1 68 ? 8.805 14.992 8.742 1 86.81 68 LYS B C 1
ATOM 1610 O O . LYS B 1 68 ? 7.914 15.109 7.898 1 86.81 68 LYS B O 1
ATOM 1615 N N . GLU B 1 69 ? 10.047 14.68 8.453 1 85.88 69 GLU B N 1
ATOM 1616 C CA . GLU B 1 69 ? 10.414 14.438 7.059 1 85.88 69 GLU B CA 1
ATOM 1617 C C . GLU B 1 69 ? 9.648 13.25 6.484 1 85.88 69 GLU B C 1
ATOM 1619 O O . GLU B 1 69 ? 9.234 13.273 5.324 1 85.88 69 GLU B O 1
ATOM 1624 N N . ASN B 1 70 ? 9.469 12.258 7.328 1 89.75 70 ASN B N 1
ATOM 1625 C CA . ASN B 1 70 ? 8.695 11.094 6.898 1 89.75 70 ASN B CA 1
ATOM 1626 C C . ASN B 1 70 ? 7.242 11.461 6.617 1 89.75 70 ASN B C 1
ATOM 1628 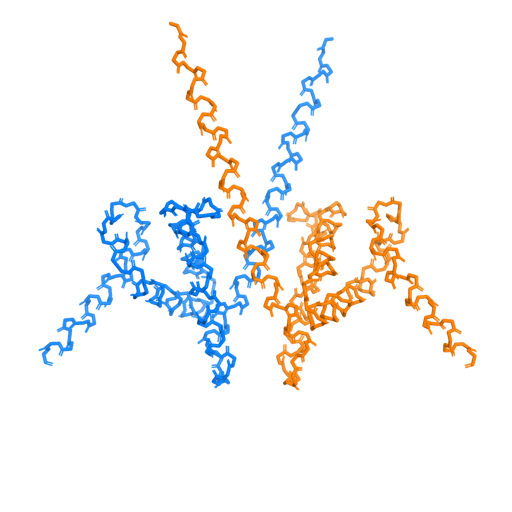O O . ASN B 1 70 ? 6.648 10.969 5.656 1 89.75 70 ASN B O 1
ATOM 1632 N N . LEU B 1 71 ? 6.719 12.25 7.453 1 91.81 71 LEU B N 1
ATOM 1633 C CA . LEU B 1 71 ? 5.344 12.695 7.254 1 91.81 71 LEU B CA 1
ATOM 1634 C C . LEU B 1 71 ? 5.211 13.484 5.957 1 91.81 71 LEU B C 1
ATOM 1636 O O . LEU B 1 71 ? 4.266 13.273 5.191 1 91.81 71 LEU B O 1
ATOM 1640 N N . TYR B 1 72 ? 6.199 14.305 5.703 1 87.06 72 TYR B N 1
ATOM 1641 C CA . TYR B 1 72 ? 6.191 15.086 4.469 1 87.06 72 TYR B CA 1
ATOM 1642 C C . TYR B 1 72 ? 6.262 14.172 3.248 1 87.06 72 TYR B C 1
ATOM 1644 O O . TYR B 1 72 ? 5.582 14.414 2.248 1 87.06 72 TYR B O 1
ATOM 1652 N N . ASN B 1 73 ? 7.035 13.18 3.387 1 88.88 73 ASN B N 1
ATOM 1653 C CA . ASN B 1 73 ? 7.137 12.219 2.297 1 88.88 73 ASN B CA 1
ATOM 1654 C C . ASN B 1 73 ? 5.801 11.523 2.035 1 88.88 73 ASN B C 1
ATOM 1656 O O . ASN B 1 73 ? 5.426 11.305 0.882 1 88.88 73 ASN B O 1
ATOM 1660 N N . PHE B 1 74 ? 5.141 11.211 3.1 1 92.88 74 PHE B N 1
ATOM 1661 C CA . PHE B 1 74 ? 3.846 10.57 2.928 1 92.88 74 PHE B CA 1
ATOM 1662 C C . PHE B 1 74 ? 2.848 11.523 2.285 1 92.88 74 PHE B C 1
ATOM 1664 O O . PHE B 1 74 ? 2.086 11.133 1.398 1 92.88 74 PHE B O 1
ATOM 1671 N N . PHE B 1 75 ? 2.902 12.781 2.676 1 90.5 75 PHE B N 1
ATOM 1672 C CA . PHE B 1 75 ? 2.068 13.805 2.047 1 90.5 75 PHE B CA 1
ATOM 1673 C C . PHE B 1 75 ? 2.338 13.875 0.548 1 90.5 75 PHE B C 1
ATOM 1675 O O . PHE B 1 75 ? 1.403 13.961 -0.252 1 90.5 75 PHE B O 1
ATOM 1682 N N . ASN B 1 76 ? 3.539 13.812 0.241 1 89.69 76 ASN B N 1
ATOM 1683 C CA . ASN B 1 76 ? 3.908 13.867 -1.17 1 89.69 76 ASN B CA 1
ATOM 1684 C C . ASN B 1 76 ? 3.391 12.656 -1.937 1 89.69 76 ASN B C 1
ATOM 1686 O O . ASN B 1 76 ? 2.996 12.773 -3.1 1 89.69 76 ASN B O 1
ATOM 1690 N N . MET B 1 77 ? 3.445 11.523 -1.296 1 91.44 77 MET B N 1
ATOM 1691 C CA . MET B 1 77 ? 2.918 10.32 -1.936 1 91.44 77 MET B CA 1
ATOM 1692 C C . MET B 1 77 ? 1.428 10.469 -2.225 1 91.44 77 MET B C 1
ATOM 1694 O O . MET B 1 77 ? 0.965 10.117 -3.312 1 91.44 77 MET B O 1
ATOM 1698 N N . VAL B 1 78 ? 0.712 11.008 -1.31 1 93.81 78 VAL B N 1
ATOM 1699 C CA . VAL B 1 78 ? -0.722 11.227 -1.474 1 93.81 78 VAL B CA 1
ATOM 1700 C C . VAL B 1 78 ? -0.964 12.305 -2.527 1 93.81 78 VAL B C 1
ATOM 1702 O O . VAL B 1 78 ? -1.826 12.156 -3.395 1 93.81 78 VAL B O 1
ATOM 1705 N N . ALA B 1 79 ? -0.171 13.328 -2.471 1 90.69 79 ALA B N 1
ATOM 1706 C CA . ALA B 1 79 ? -0.294 14.43 -3.422 1 90.69 79 ALA B CA 1
ATOM 1707 C C . ALA B 1 79 ? 0.009 13.961 -4.844 1 90.69 79 ALA B C 1
ATOM 1709 O O . ALA B 1 79 ? -0.433 14.578 -5.812 1 90.69 79 ALA B O 1
ATOM 1710 N N . GLY B 1 80 ? 0.807 12.938 -4.93 1 89.44 80 GLY B N 1
ATOM 1711 C CA . GLY B 1 80 ? 1.073 12.367 -6.242 1 89.44 80 GLY B CA 1
ATOM 1712 C C . GLY B 1 80 ? -0.189 12 -7 1 89.44 80 GLY B C 1
ATOM 1713 O O . GLY B 1 80 ? -0.196 11.984 -8.234 1 89.44 80 GLY B O 1
ATOM 1714 N N . GLY B 1 81 ? -1.225 11.734 -6.254 1 88.44 81 GLY B N 1
ATOM 1715 C CA . GLY B 1 81 ? -2.516 11.43 -6.852 1 88.44 81 GLY B CA 1
ATOM 1716 C C . GLY B 1 81 ? -3.125 12.602 -7.59 1 88.44 81 GLY B C 1
ATOM 1717 O O . GLY B 1 81 ? -4 12.43 -8.438 1 88.44 81 GLY B O 1
ATOM 1718 N N . LEU B 1 82 ? -2.715 13.727 -7.301 1 85.69 82 LEU B N 1
ATOM 1719 C CA . LEU B 1 82 ? -3.227 14.93 -7.949 1 85.69 82 LEU B CA 1
ATOM 1720 C C . LEU B 1 82 ? -2.732 15.023 -9.391 1 85.69 82 LEU B C 1
ATOM 1722 O O . LEU B 1 82 ? -3.322 15.734 -10.203 1 85.69 82 LEU B O 1
ATOM 1726 N N . ALA B 1 83 ? -1.624 14.445 -9.609 1 82.5 83 ALA B N 1
ATOM 1727 C CA . ALA B 1 83 ? -1.079 14.406 -10.969 1 82.5 83 ALA B CA 1
ATOM 1728 C C . ALA B 1 83 ? -1.707 13.273 -11.773 1 82.5 83 ALA B C 1
ATOM 1730 O O . ALA B 1 83 ? -1.289 13 -12.906 1 82.5 83 ALA B O 1
ATOM 1731 N N . GLY B 1 84 ? -2.639 12.586 -11.242 1 76.25 84 GLY B N 1
ATOM 1732 C CA . GLY B 1 84 ? -3.275 11.453 -11.891 1 76.25 84 GLY B CA 1
ATOM 1733 C C . GLY B 1 84 ? -4.051 11.836 -13.133 1 76.25 84 GLY B C 1
ATOM 1734 O O . GLY B 1 84 ? -4.242 13.016 -13.414 1 76.25 84 GLY B O 1
ATOM 1735 N N . GLU B 1 85 ? -4.566 10.758 -13.781 1 75.62 85 GLU B N 1
ATOM 1736 C CA . GLU B 1 85 ? -5.164 10.953 -15.102 1 75.62 85 GLU B CA 1
ATOM 1737 C C . GLU B 1 85 ? -6.68 11.078 -15.008 1 75.62 85 GLU B C 1
ATOM 1739 O O . GLU B 1 85 ? -7.324 11.586 -15.922 1 75.62 85 GLU B O 1
ATOM 1744 N N . SER B 1 86 ? -7.281 10.727 -13.828 1 86.69 86 SER B N 1
ATOM 1745 C CA . SER B 1 86 ? -8.734 10.711 -13.75 1 86.69 86 SER B CA 1
ATOM 1746 C C . SER B 1 86 ? -9.242 11.688 -12.695 1 86.69 86 SER B C 1
ATOM 1748 O O . SER B 1 86 ? -8.586 11.898 -11.672 1 86.69 86 SER B O 1
ATOM 1750 N N . PRO B 1 87 ? -10.375 12.312 -13.008 1 90 87 PRO B N 1
ATOM 1751 C CA . PRO B 1 87 ? -10.992 13.195 -12.016 1 90 87 PRO B CA 1
ATOM 1752 C C . PRO B 1 87 ? -11.273 12.484 -10.688 1 90 87 PRO B C 1
ATOM 1754 O O . PRO B 1 87 ? -11.18 13.102 -9.625 1 90 87 PRO B O 1
ATOM 1757 N N . HIS B 1 88 ? -11.531 11.234 -10.82 1 90.31 88 HIS B N 1
ATOM 1758 C CA . HIS B 1 88 ? -11.844 10.453 -9.625 1 90.31 88 HIS B CA 1
ATOM 1759 C C . HIS B 1 88 ? -10.641 10.352 -8.703 1 90.31 88 HIS B C 1
ATOM 1761 O O . HIS B 1 88 ? -10.766 10.5 -7.484 1 90.31 88 HIS B O 1
ATOM 1767 N N . MET B 1 89 ? -9.422 10.172 -9.273 1 91.62 89 MET B N 1
ATOM 1768 C CA . MET B 1 89 ? -8.188 10.07 -8.5 1 91.62 89 MET B CA 1
ATOM 1769 C C . MET B 1 89 ? -7.805 11.43 -7.91 1 91.62 89 MET B C 1
ATOM 1771 O O . MET B 1 89 ? -7.387 11.508 -6.754 1 91.62 89 MET B O 1
ATOM 1775 N N . ILE B 1 90 ? -7.992 12.469 -8.633 1 88.69 90 ILE B N 1
ATOM 1776 C CA . ILE B 1 90 ? -7.695 13.82 -8.164 1 88.69 90 ILE B CA 1
ATOM 1777 C C . ILE B 1 90 ? -8.57 14.156 -6.961 1 88.69 90 ILE B C 1
ATOM 1779 O O . ILE B 1 90 ? -8.07 14.609 -5.93 1 88.69 90 ILE B O 1
ATOM 1783 N N . SER B 1 91 ? -9.898 13.883 -7.078 1 93.56 91 SER B N 1
ATOM 1784 C CA . SER B 1 91 ? -10.828 14.141 -5.988 1 93.56 91 SER B CA 1
ATOM 1785 C C . SER B 1 91 ? -10.461 13.336 -4.742 1 93.56 91 SER B C 1
ATOM 1787 O O . SER B 1 91 ? -10.523 13.859 -3.625 1 93.56 91 SER B O 1
ATOM 1789 N N . ALA B 1 92 ? -10.039 12.109 -4.988 1 94.94 92 ALA B N 1
ATOM 1790 C CA . ALA B 1 92 ? -9.648 11.25 -3.881 1 94.94 92 ALA B CA 1
ATOM 1791 C C . ALA B 1 92 ? -8.406 11.789 -3.176 1 94.94 92 ALA B C 1
ATOM 1793 O O . ALA B 1 92 ? -8.344 11.812 -1.944 1 94.94 92 ALA B O 1
ATOM 1794 N N . ALA B 1 93 ? -7.434 12.234 -3.99 1 93.06 93 ALA B N 1
ATOM 1795 C CA . ALA B 1 93 ? -6.199 12.789 -3.436 1 93.06 93 ALA B CA 1
ATOM 1796 C C . ALA B 1 93 ? -6.473 14.062 -2.645 1 93.06 93 ALA B C 1
ATOM 1798 O O . ALA B 1 93 ? -5.879 14.281 -1.587 1 93.06 93 ALA B O 1
ATOM 1799 N N . VAL B 1 94 ? -7.383 14.844 -3.082 1 92.44 94 VAL B N 1
ATOM 1800 C CA . VAL B 1 94 ? -7.762 16.078 -2.395 1 92.44 94 VAL B CA 1
ATOM 1801 C C . VAL B 1 94 ? -8.344 15.742 -1.023 1 92.44 94 VAL B C 1
ATOM 1803 O O . VAL B 1 94 ? -7.98 16.359 -0.018 1 92.44 94 VAL B O 1
ATOM 1806 N N . LYS B 1 95 ? -9.227 14.836 -1.004 1 94.62 95 LYS B N 1
ATOM 1807 C CA . LYS B 1 95 ? -9.828 14.422 0.259 1 94.62 95 LYS B CA 1
ATOM 1808 C C . LYS B 1 95 ? -8.773 13.891 1.224 1 94.62 95 LYS B C 1
ATOM 1810 O O . LYS B 1 95 ? -8.781 14.227 2.408 1 94.62 95 LYS B O 1
ATOM 1815 N N . GLY B 1 96 ? -7.867 13.016 0.708 1 96.06 96 GLY B N 1
ATOM 1816 C CA . GLY B 1 96 ? -6.789 12.5 1.533 1 96.06 96 GLY B CA 1
ATOM 1817 C C . GLY B 1 96 ? -5.875 13.586 2.072 1 96.06 96 GLY B C 1
ATOM 1818 O O . GLY B 1 96 ? -5.527 13.578 3.254 1 96.06 96 GLY B O 1
ATOM 1819 N N . MET B 1 97 ? -5.605 14.492 1.232 1 92.38 97 MET B N 1
ATOM 1820 C CA . MET B 1 97 ? -4.754 15.609 1.625 1 92.38 97 MET B CA 1
ATOM 1821 C C . MET B 1 97 ? -5.434 16.469 2.689 1 92.38 97 MET B C 1
ATOM 1823 O O . MET B 1 97 ? -4.797 16.875 3.662 1 92.38 97 MET B O 1
ATOM 1827 N N . ALA B 1 98 ? -6.684 16.719 2.438 1 92 98 ALA B N 1
ATOM 1828 C CA . ALA B 1 98 ? -7.445 17.531 3.393 1 92 98 ALA B CA 1
ATOM 1829 C C . ALA B 1 98 ? -7.484 16.859 4.766 1 92 98 ALA B C 1
ATOM 1831 O O . ALA B 1 98 ? -7.281 17.516 5.785 1 92 98 ALA B O 1
ATOM 1832 N N . ARG B 1 99 ? -7.695 15.609 4.805 1 93.69 99 ARG B N 1
ATOM 1833 C CA . ARG B 1 99 ? -7.793 14.875 6.066 1 93.69 99 ARG B CA 1
ATOM 1834 C C . ARG B 1 99 ? -6.457 14.875 6.801 1 93.69 99 ARG B C 1
ATOM 1836 O O . ARG B 1 99 ? -6.414 15.047 8.023 1 93.69 99 ARG B O 1
ATOM 1843 N N . LEU B 1 100 ? -5.395 14.633 6.059 1 93.38 100 LEU B N 1
ATOM 1844 C CA . LEU B 1 100 ? -4.074 14.625 6.676 1 93.38 100 LEU B CA 1
ATOM 1845 C C . LEU B 1 100 ? -3.711 16.016 7.203 1 93.38 100 LEU B C 1
ATOM 1847 O O . LEU B 1 100 ? -3.156 16.141 8.297 1 93.38 100 LEU B O 1
ATOM 1851 N N . THR B 1 101 ? -4.051 17 6.41 1 90.19 101 THR B N 1
ATOM 1852 C CA . THR B 1 101 ? -3.744 18.375 6.812 1 90.19 101 THR B CA 1
ATOM 1853 C C . THR B 1 101 ? -4.488 18.734 8.094 1 90.19 101 THR B C 1
ATOM 1855 O O . THR B 1 101 ? -3.922 19.375 8.984 1 90.19 101 THR B O 1
ATOM 1858 N N . TYR B 1 102 ? -5.676 18.359 8.078 1 89.88 102 TYR B N 1
ATOM 1859 C CA . TYR B 1 102 ? -6.469 18.609 9.281 1 89.88 102 TYR B CA 1
ATOM 1860 C C . TYR B 1 102 ? -5.863 17.922 10.492 1 89.88 102 TYR B C 1
ATOM 1862 O O . TYR B 1 102 ? -5.746 18.516 11.562 1 89.88 102 TYR B O 1
ATOM 1870 N N . GLU B 1 103 ? -5.488 16.719 10.352 1 93.12 103 GLU B N 1
ATOM 1871 C CA . GLU B 1 103 ? -4.98 15.898 11.453 1 93.12 103 GLU B CA 1
ATOM 1872 C C . GLU B 1 103 ? -3.621 16.406 11.93 1 93.12 103 GLU B C 1
ATOM 1874 O O . GLU B 1 103 ? -3.318 16.344 13.125 1 93.12 103 GLU B O 1
ATOM 1879 N N . PHE B 1 104 ? -2.822 16.844 11.047 1 90.12 104 PHE B N 1
ATOM 1880 C CA . PHE B 1 104 ? -1.439 17.156 11.391 1 90.12 104 PHE B CA 1
ATOM 1881 C C . PHE B 1 104 ? -1.165 18.656 11.234 1 90.12 104 PHE B C 1
ATOM 1883 O O . PHE B 1 104 ? -0.035 19.047 10.945 1 90.12 104 PHE B O 1
ATOM 1890 N N . ASN B 1 105 ? -2.15 19.406 11.258 1 83 105 ASN B N 1
ATOM 1891 C CA . ASN B 1 105 ? -2.049 20.844 11.055 1 83 105 ASN B CA 1
ATOM 1892 C C . ASN B 1 105 ? -1.014 21.469 11.992 1 83 105 ASN B C 1
ATOM 1894 O O . ASN B 1 105 ? -0.22 22.312 11.57 1 83 105 ASN B O 1
ATOM 1898 N N . ASP B 1 106 ? -0.924 21.062 13.188 1 81.12 106 ASP B N 1
ATOM 1899 C CA . ASP B 1 106 ? 0.005 21.625 14.164 1 81.12 106 ASP B CA 1
ATOM 1900 C C . ASP B 1 106 ? 1.45 21.297 13.797 1 81.12 106 ASP B C 1
ATOM 1902 O O . ASP B 1 106 ? 2.357 22.094 14.055 1 81.12 106 ASP B O 1
ATOM 1906 N N . LEU B 1 107 ? 1.634 20.125 13.242 1 76.94 107 LEU B N 1
ATOM 1907 C CA . LEU B 1 107 ? 2.971 19.688 12.875 1 76.94 107 LEU B CA 1
ATOM 1908 C C . LEU B 1 107 ? 3.412 20.312 11.555 1 76.94 107 LEU B C 1
ATOM 1910 O O . LEU B 1 107 ? 4.605 20.516 11.328 1 76.94 107 LEU B O 1
ATOM 1914 N N . LEU B 1 108 ? 2.461 20.562 10.727 1 73.69 108 LEU B N 1
ATOM 1915 C CA . LEU B 1 108 ? 2.752 21.109 9.406 1 73.69 108 LEU B CA 1
ATOM 1916 C C . LEU B 1 108 ? 3.018 22.609 9.492 1 73.69 108 LEU B C 1
ATOM 1918 O O . LEU B 1 108 ? 3.803 23.156 8.703 1 73.69 108 LEU B O 1
ATOM 1922 N N . SER B 1 109 ? 2.217 23.312 10.086 1 62.62 109 SER B N 1
ATOM 1923 C CA . SER B 1 109 ? 2.379 24.766 10.227 1 62.62 109 SER B CA 1
ATOM 1924 C C . SER B 1 109 ? 3.805 25.109 10.633 1 62.62 109 SER B C 1
ATOM 1926 O O . SER B 1 109 ? 4.367 26.094 10.141 1 62.62 109 SER B O 1
ATOM 1928 N N . ASN B 1 110 ? 4.234 24.297 11.406 1 55.88 110 ASN B N 1
ATOM 1929 C CA . ASN B 1 110 ? 5.613 24.625 11.758 1 55.88 110 ASN B CA 1
ATOM 1930 C C . ASN B 1 110 ? 6.57 24.297 10.609 1 55.88 110 ASN B C 1
ATOM 1932 O O . ASN B 1 110 ? 7.672 24.859 10.539 1 55.88 110 ASN B O 1
ATOM 1936 N N . ALA B 1 111 ? 6.191 23.391 9.727 1 48.06 111 ALA B N 1
ATOM 1937 C CA . ALA B 1 111 ? 7.008 22.906 8.617 1 48.06 111 ALA B CA 1
ATOM 1938 C C . ALA B 1 111 ? 6.629 23.609 7.309 1 48.06 111 ALA B C 1
ATOM 1940 O O . ALA B 1 111 ? 7.051 23.188 6.23 1 48.06 111 ALA B O 1
ATOM 1941 N N . PHE B 1 112 ? 5.727 24.438 7.199 1 47 112 PHE B N 1
ATOM 1942 C CA . PHE B 1 112 ? 5.242 25.062 5.977 1 47 112 PHE B CA 1
ATOM 1943 C C . PHE B 1 112 ? 6.391 25.328 5.012 1 47 112 PHE B C 1
ATOM 1945 O O . PHE B 1 112 ? 6.176 25.484 3.809 1 47 112 PHE B O 1
ATOM 1952 N N . ASP B 1 113 ? 7.41 25.469 5.43 1 46.88 113 ASP B N 1
ATOM 1953 C CA . ASP B 1 113 ? 8.414 25.844 4.441 1 46.88 113 ASP B CA 1
ATOM 1954 C C . ASP B 1 113 ? 8.727 24.688 3.502 1 46.88 113 ASP B C 1
ATOM 1956 O O . ASP B 1 113 ? 9.391 24.859 2.479 1 46.88 113 ASP B O 1
ATOM 1960 N N . VAL B 1 114 ? 8.406 23.469 3.865 1 45.31 114 VAL B N 1
ATOM 1961 C CA . VAL B 1 114 ? 8.961 22.375 3.062 1 45.31 114 VAL B CA 1
ATOM 1962 C C . VAL B 1 114 ? 7.824 21.609 2.383 1 45.31 114 VAL B C 1
ATOM 1964 O O . VAL B 1 114 ? 8.055 20.562 1.782 1 45.31 114 VAL B O 1
ATOM 1967 N N . LEU B 1 115 ? 6.551 21.938 2.6 1 52.09 115 LEU B N 1
ATOM 1968 C CA . LEU B 1 115 ? 5.559 21.109 1.93 1 52.09 115 LEU B CA 1
ATOM 1969 C C . LEU B 1 115 ? 5.496 21.422 0.44 1 52.09 115 LEU B C 1
ATOM 1971 O O . LEU B 1 115 ? 5.617 22.578 0.043 1 52.09 115 LEU B O 1
ATOM 1975 N N . PRO B 1 116 ? 5.594 20.484 -0.407 1 48.5 116 PRO B N 1
ATOM 1976 C CA . PRO B 1 116 ? 5.441 20.719 -1.845 1 48.5 116 PRO B CA 1
ATOM 1977 C C . PRO B 1 116 ? 4.246 21.609 -2.172 1 48.5 116 PRO B C 1
ATOM 1979 O O . PRO B 1 116 ? 3.328 21.75 -1.358 1 48.5 116 PRO B O 1
ATOM 1982 N N . SER B 1 117 ? 4.41 22.391 -3.299 1 46.25 117 SER B N 1
ATOM 1983 C CA . SER B 1 117 ? 3.455 23.312 -3.889 1 46.25 117 SER B CA 1
ATOM 1984 C C . SER B 1 117 ? 2.041 22.75 -3.865 1 46.25 117 SER B C 1
ATOM 1986 O O . SER B 1 117 ? 1.075 23.484 -3.645 1 46.25 117 SER B O 1
ATOM 1988 N N . THR B 1 118 ? 1.942 21.578 -3.959 1 47.72 118 THR B N 1
ATOM 1989 C CA . THR B 1 118 ? 0.61 21 -4.047 1 47.72 118 THR B CA 1
ATOM 1990 C C . THR B 1 118 ? -0.118 21.109 -2.709 1 47.72 118 THR B C 1
ATOM 1992 O O . THR B 1 118 ? -1.319 21.375 -2.672 1 47.72 118 THR B O 1
ATOM 1995 N N . PHE B 1 119 ? 0.617 20.922 -1.658 1 50.38 119 PHE B N 1
ATOM 1996 C CA . PHE B 1 119 ? 0.02 21.078 -0.338 1 50.38 119 PHE B CA 1
ATOM 1997 C C . PHE B 1 119 ? -0.422 22.516 -0.116 1 50.38 119 PHE B C 1
ATOM 1999 O O . PHE B 1 119 ? -1.497 22.766 0.436 1 50.38 119 PHE B O 1
ATOM 2006 N N . LEU B 1 120 ? 0.442 23.359 -0.592 1 50.16 120 LEU B N 1
ATOM 2007 C CA . LEU B 1 120 ? 0.112 24.781 -0.449 1 50.16 120 LEU B CA 1
ATOM 2008 C C . LEU B 1 120 ? -1.2 25.094 -1.154 1 50.16 120 LEU B C 1
ATOM 2010 O O . LEU B 1 120 ? -2.002 25.891 -0.648 1 50.16 120 LEU B O 1
ATOM 2014 N N . LEU B 1 121 ? -1.404 24.312 -2.229 1 50.31 121 LEU B N 1
ATOM 2015 C CA . LEU B 1 121 ? -2.625 24.594 -2.977 1 50.31 121 LEU B CA 1
ATOM 2016 C C . LEU B 1 121 ? -3.854 24.109 -2.217 1 50.31 121 LEU B C 1
ATOM 2018 O O . LEU B 1 121 ? -4.879 24.781 -2.182 1 50.31 121 LEU B O 1
ATOM 2022 N N . LEU B 1 122 ? -3.676 23.047 -1.597 1 50.09 122 LEU B N 1
ATOM 2023 C CA . LEU B 1 122 ? -4.82 22.5 -0.886 1 50.09 122 LEU B CA 1
ATOM 2024 C C . LEU B 1 122 ? -5.145 23.312 0.357 1 50.09 122 LEU B C 1
ATOM 2026 O O . LEU B 1 122 ? -6.316 23.547 0.671 1 50.09 122 LEU B O 1
ATOM 2030 N N . GLN B 1 123 ? -4.113 23.688 1.011 1 48.69 123 GLN B N 1
ATOM 2031 C CA . GLN B 1 123 ? -4.32 24.531 2.174 1 48.69 123 GLN B CA 1
ATOM 2032 C C . GLN B 1 123 ? -4.941 25.875 1.77 1 48.69 123 GLN B C 1
ATOM 2034 O O . GLN B 1 123 ? -5.77 26.422 2.5 1 48.69 123 GLN B O 1
ATOM 2039 N N . ARG B 1 124 ? -4.359 26.297 0.664 1 45.38 124 ARG B N 1
ATOM 2040 C CA . ARG B 1 124 ? -4.941 27.531 0.166 1 45.38 124 ARG B CA 1
ATOM 2041 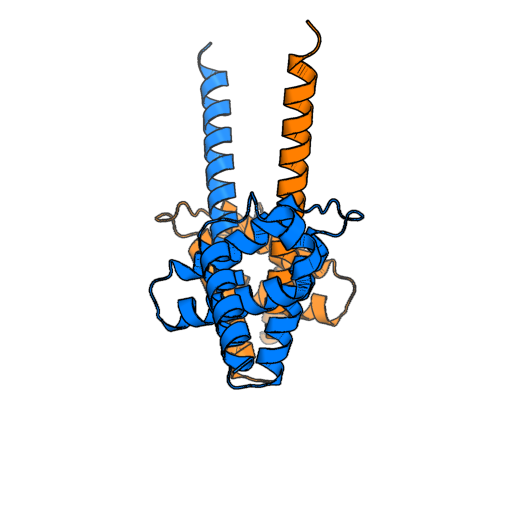C C . ARG B 1 124 ? -6.441 27.375 -0.07 1 45.38 124 ARG B C 1
ATOM 2043 O O . ARG B 1 124 ? -7.227 28.266 0.284 1 45.38 124 ARG B O 1
ATOM 2050 N N . LYS B 1 125 ? -6.824 26.266 -0.516 1 42.94 125 LYS B N 1
ATOM 2051 C CA . LYS B 1 125 ? -8.234 26.078 -0.816 1 42.94 125 LYS B CA 1
ATOM 2052 C C . LYS B 1 125 ? -9.055 25.938 0.464 1 42.94 125 LYS B C 1
ATOM 2054 O O . LYS B 1 125 ? -10.141 26.5 0.582 1 42.94 125 LYS B O 1
ATOM 2059 N N . ASN B 1 126 ? -8.492 25.234 1.341 1 44.97 126 ASN B N 1
ATOM 2060 C CA . ASN B 1 126 ? -9.203 25.109 2.611 1 44.97 126 ASN B CA 1
ATOM 2061 C C . ASN B 1 126 ? -9.297 26.453 3.328 1 44.97 126 ASN B C 1
ATOM 2063 O O . ASN B 1 126 ? -10.305 26.766 3.959 1 44.97 126 ASN B O 1
ATOM 2067 N N . ARG B 1 127 ? -8.188 27.062 3.305 1 44.91 127 ARG B N 1
ATOM 2068 C CA . ARG B 1 127 ? -8.211 28.422 3.852 1 44.91 127 ARG B CA 1
ATOM 2069 C C . ARG B 1 127 ? -9.234 29.281 3.119 1 44.91 127 ARG B C 1
ATOM 2071 O O . ARG B 1 127 ? -9.922 30.094 3.736 1 44.91 127 ARG B O 1
ATOM 2078 N N . GLU B 1 128 ? -9.328 29 1.933 1 47.59 128 GLU B N 1
ATOM 2079 C CA . GLU B 1 128 ? -10.312 29.75 1.146 1 47.59 128 GLU B CA 1
ATOM 2080 C C . GLU B 1 128 ? -11.734 29.312 1.487 1 47.59 128 GLU B C 1
ATOM 2082 O O . GLU B 1 128 ? -12.641 30.156 1.561 1 47.59 128 GLU B O 1
ATOM 2087 N N . ILE B 1 129 ? -11.852 28.094 1.681 1 47 129 ILE B N 1
ATOM 2088 C CA . ILE B 1 129 ? -13.156 27.594 2.074 1 47 129 ILE B CA 1
ATOM 2089 C C . ILE B 1 129 ? -13.508 28.094 3.475 1 47 129 ILE B C 1
ATOM 2091 O O . ILE B 1 129 ? -14.648 28.469 3.74 1 47 129 ILE B O 1
ATOM 2095 N N . ASN B 1 130 ? -12.609 28.016 4.277 1 46.16 130 ASN B N 1
ATOM 2096 C CA . ASN B 1 130 ? -12.844 28.516 5.629 1 46.16 130 ASN B CA 1
ATOM 2097 C C . ASN B 1 130 ? -13.141 30.016 5.629 1 46.16 130 ASN B C 1
ATOM 2099 O O . ASN B 1 130 ? -13.922 30.5 6.445 1 46.16 130 ASN B O 1
ATOM 2103 N N . LYS B 1 131 ? -12.609 30.734 4.809 1 46.03 131 LYS B N 1
ATOM 2104 C CA . LYS B 1 131 ? -12.922 32.156 4.688 1 46.03 131 LYS B CA 1
ATOM 2105 C C . LYS B 1 131 ? -14.344 32.375 4.191 1 46.03 131 LYS B C 1
ATOM 2107 O O . LYS B 1 131 ? -15.008 33.344 4.582 1 46.03 131 LYS B O 1
ATOM 2112 N N . VAL B 1 132 ? -14.75 31.406 3.41 1 47.75 132 VAL B N 1
ATOM 2113 C CA . VAL B 1 132 ? -16.094 31.594 2.857 1 47.75 132 VAL B CA 1
ATOM 2114 C C . VAL B 1 132 ? -17.141 31.266 3.918 1 47.75 132 VAL B C 1
ATOM 2116 O O . VAL B 1 132 ? -18.266 31.766 3.863 1 47.75 132 VAL B O 1
ATOM 2119 N N . ARG B 1 133 ? -16.734 30.453 4.758 1 42.62 133 ARG B N 1
ATOM 2120 C CA . ARG B 1 133 ? -17.703 30.172 5.812 1 42.62 133 ARG B CA 1
ATOM 2121 C C . ARG B 1 133 ? -17.828 31.344 6.766 1 42.62 133 ARG B C 1
ATOM 2123 O O . ARG B 1 133 ? -18.719 31.375 7.609 1 42.62 133 ARG B O 1
ATOM 2130 N N . ILE B 1 134 ? -16.844 32.094 6.688 1 39.5 134 ILE B N 1
ATOM 2131 C CA . ILE B 1 134 ? -16.953 33.25 7.598 1 39.5 134 ILE B CA 1
ATOM 2132 C C . ILE B 1 134 ? -17.875 34.281 6.988 1 39.5 134 ILE B C 1
ATOM 2134 O O . ILE B 1 134 ? -18.328 35.219 7.684 1 39.5 134 ILE B O 1
ATOM 2138 N N . PHE B 1 135 ? -18.203 34.188 5.754 1 35.91 135 PHE B N 1
ATOM 2139 C CA . PHE B 1 135 ? -19.234 35.156 5.398 1 35.91 135 PHE B CA 1
ATOM 2140 C C . PHE B 1 135 ? -20.625 34.594 5.594 1 35.91 135 PHE B C 1
ATOM 2142 O O . PHE B 1 135 ? -20.812 33.375 5.473 1 35.91 135 PHE B O 1
#

Radius of gyration: 21.1 Å; Cα contacts (8 Å, |Δi|>4): 242; chains: 2; bounding box: 62×74×38 Å

Organism: Helianthus annuus (NCBI:txid4232)

Foldseek 3Di:
DCPVVVVVVVVVVVVVVVVVVVLVVVLVVLLVLLLQCVDPDPVSNVVSLVVLQVVLCCQPPVVNPHNPVSSLVSLVSLLVQCVDDDPSSNVSSLVSLVSNCVNCVVVVVVVVVPRPPSSVVSVVVVVVVVVVVVD/DCPVVVVVVVVVVVVVVVVVVVLVVVLVVLLVLLLQCVDPDPVSNVVSLVVLQVVLCCQPPVVNPHNPVSSLVSLVSLLVQCVDDDPSSNVSSLVSLVSNCVNCVVVVVVVVVPRPPSSVVSVVVVVVVVVVVVD